Protein 4R0S (pdb70)

CATH classification: 3.90.190.10

Nearest PDB structures (foldseek):
  4r0s-assembly2_B  TM=1.006E+00  e=7.904E-33  Pseudomonas aeruginosa PAO1
  4r0t-assembly1_B  TM=1.004E+00  e=2.160E-31  Pseudomonas aeruginosa PAO1
  2m3v-assembly1_A  TM=6.996E-01  e=1.227E-19  Pseudomonas aeruginosa UCBPP-PA14
  2g6z-assembly1_B  TM=7.864E-01  e=2.148E-06  Homo sapiens
  3ezz-assembly1_B  TM=7.202E-01  e=3.273E-06  Homo sapiens

Sequence (323 aa):
TRSPAWAQAVDPSINLYRMSPTLYRSALPNAQSVALLQRLQVKTVVSFIKDDDRAWLGQAPVRVLSLPTHADRVDDAEVLSVLRQLQAAEREGPVLMHCKHGNNRTGLFAAMYRIVVQGWDKQAALEEMQHGGFGDEDDMRDASAYVRGADVDGLRLAMANGTRSPAWAQAVDPSINLYRMSPTLYRSALPNAQSVALLQRLQVKTVVSFIKDDDRAWLGQAPVRVLSLPTHADRVDDAEVLSVLRQLQAAEREGPVLMHCKHGNNRTGLFAAMYRIVVQGWDKQAALEEMQHGGFGDEDDMRDASAYVRGADVDGLRLAMAN

Organism: Pseudomonas aeruginosa (strain ATCC 15692 / DSM 22644 / CIP 104116 / JCM 14847 / LMG 12228 / 1C / PRS 101 / PAO1) (NCBI:txid208964)

Structure (mmCIF, N/CA/C/O backbone):
data_4R0S
#
_entry.id   4R0S
#
_cell.length_a   80.138
_cell.length_b   82.765
_cell.length_c   119.898
_cell.angle_alpha   90.00
_cell.angle_beta   90.00
_cell.angle_gamma   90.00
#
_symmetry.space_group_name_H-M   'I 21 21 21'
#
loop_
_entity.id
_entit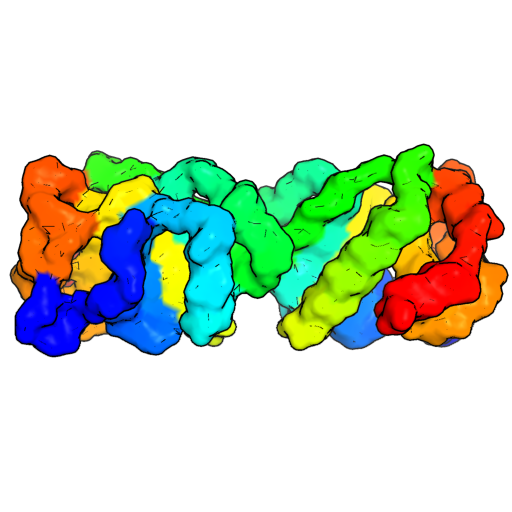y.type
_entity.pdbx_description
1 polymer 'Protein tyrosine phosphatase TpbA'
2 non-polymer 'PHOSPHATE ION'
3 non-polymer GLYCEROL
4 water water
#
loop_
_atom_site.group_PDB
_atom_site.id
_atom_site.type_symbol
_atom_site.label_atom_id
_atom_site.label_alt_id
_atom_site.label_comp_id
_atom_site.label_asym_id
_atom_site.label_entity_id
_atom_site.label_seq_id
_atom_site.pdbx_PDB_ins_code
_atom_site.Cartn_x
_atom_site.Cartn_y
_atom_site.Cartn_z
_atom_site.occupancy
_atom_site.B_iso_or_equiv
_atom_site.auth_seq_id
_atom_site.auth_comp_id
_atom_site.auth_asym_id
_atom_site.auth_atom_id
_atom_site.pdbx_PDB_model_num
ATOM 1 N N . THR A 1 34 ? -66.982 -10.853 -19.691 1.00 97.83 34 THR A N 1
ATOM 2 C CA . THR A 1 34 ? -66.556 -10.492 -21.077 1.00 96.87 34 THR A CA 1
ATOM 3 C C . THR A 1 34 ? -67.240 -11.359 -22.157 1.00 103.76 34 THR A C 1
ATOM 4 O O . THR A 1 34 ? -66.571 -12.041 -22.941 1.00 120.74 34 THR A O 1
ATOM 8 N N . ARG A 1 35 ? -68.574 -11.335 -22.208 1.00 100.01 35 ARG A N 1
ATOM 9 C CA . ARG A 1 35 ? -69.259 -11.985 -23.338 1.00 88.79 35 ARG A CA 1
ATOM 10 C C . ARG A 1 35 ? -69.403 -11.096 -24.585 1.00 82.78 35 ARG A C 1
ATOM 11 O O . ARG A 1 35 ? -69.548 -11.626 -25.683 1.00 84.11 35 ARG A O 1
ATOM 19 N N . SER A 1 36 ? -69.350 -9.767 -24.425 1.00 77.16 36 SER A N 1
ATOM 20 C CA . SER A 1 36 ? -69.078 -8.862 -25.556 1.00 71.86 36 SER A CA 1
ATOM 21 C C . SER A 1 36 ? -67.645 -9.043 -26.072 1.00 67.92 36 SER A C 1
ATOM 22 O O . SER A 1 36 ? -66.696 -8.925 -25.301 1.00 67.55 36 SER A O 1
ATOM 25 N N . PRO A 1 37 ? -67.475 -9.305 -27.384 1.00 69.14 37 PRO A N 1
ATOM 26 C CA . PRO A 1 37 ? -66.102 -9.529 -27.879 1.00 63.64 37 PRO A CA 1
ATOM 27 C C . PRO A 1 37 ? -65.210 -8.288 -27.844 1.00 65.38 37 PRO A C 1
ATOM 28 O O . PRO A 1 37 ? -63.991 -8.421 -27.909 1.00 66.75 37 PRO A O 1
ATOM 32 N N . ALA A 1 38 ? -65.805 -7.099 -27.742 1.00 62.95 38 ALA A N 1
ATOM 33 C CA . ALA A 1 38 ? -65.028 -5.867 -27.683 1.00 65.73 38 ALA A CA 1
ATOM 34 C C . ALA A 1 38 ? -64.454 -5.592 -26.298 1.00 61.23 38 ALA A C 1
ATOM 35 O O . ALA A 1 38 ? -63.592 -4.742 -26.170 1.00 61.44 38 ALA A O 1
ATOM 37 N N . TRP A 1 39 ? -64.941 -6.285 -25.267 1.00 60.17 39 TRP A N 1
ATOM 38 C CA . TRP A 1 39 ? -64.418 -6.091 -23.917 1.00 58.01 39 TRP A CA 1
ATOM 39 C C . TRP A 1 39 ? -63.036 -6.710 -23.788 1.00 56.53 39 TRP A C 1
ATOM 40 O O . TRP A 1 39 ? -62.624 -7.508 -24.618 1.00 58.05 39 TRP A O 1
ATOM 51 N N . ALA A 1 40 ? -62.324 -6.315 -22.744 1.00 59.21 40 ALA A N 1
ATOM 52 C CA . ALA A 1 40 ? -60.965 -6.794 -22.503 1.00 59.41 40 ALA A CA 1
ATOM 53 C C . ALA A 1 40 ? -60.962 -8.305 -22.329 1.00 62.35 40 ALA A C 1
ATOM 54 O O . ALA A 1 40 ? -61.840 -8.843 -21.664 1.00 70.36 40 ALA A O 1
ATOM 56 N N . GLN A 1 41 ? -59.978 -8.978 -22.923 1.00 62.63 41 GLN A N 1
ATOM 57 C CA . GLN A 1 41 ? -59.911 -10.443 -22.916 1.00 64.55 41 GLN A CA 1
ATOM 58 C C . GLN A 1 41 ? -59.003 -10.968 -21.808 1.00 67.58 41 GLN A C 1
ATOM 59 O O . GLN A 1 41 ? -57.895 -10.466 -21.611 1.00 64.67 41 GLN A O 1
ATOM 65 N N . ALA A 1 42 ? -59.483 -11.970 -21.077 1.00 62.61 42 ALA A N 1
ATOM 66 C CA . ALA A 1 42 ? -58.725 -12.545 -19.970 1.00 67.42 42 ALA A CA 1
ATOM 67 C C . ALA A 1 42 ? -57.442 -13.179 -20.478 1.00 68.65 42 ALA A C 1
ATOM 68 O O . ALA A 1 42 ? -57.438 -13.816 -21.532 1.00 66.68 42 ALA A O 1
ATOM 70 N N . VAL A 1 43 ? -56.365 -12.990 -19.721 1.00 72.39 43 VAL A N 1
ATOM 71 C CA . VAL A 1 43 ? -55.066 -13.591 -20.024 1.00 73.40 43 VAL A CA 1
ATOM 72 C C . VAL A 1 43 ? -54.520 -14.349 -18.814 1.00 75.00 43 VAL A C 1
ATOM 73 O O . VAL A 1 43 ? -54.125 -15.504 -18.937 1.00 79.12 43 VAL A O 1
ATOM 77 N N . ASP A 1 44 ? -54.493 -13.697 -17.652 1.00 77.11 44 ASP A N 1
ATOM 78 C CA . ASP A 1 44 ? -54.088 -14.348 -16.398 1.00 81.87 44 ASP A CA 1
ATOM 79 C C . ASP A 1 44 ? -54.939 -13.870 -15.209 1.00 87.18 44 ASP A C 1
ATOM 80 O O . ASP A 1 44 ? -54.606 -12.870 -14.557 1.00 81.28 44 ASP A O 1
ATOM 85 N N . PRO A 1 45 ? -56.043 -14.589 -14.922 1.00 90.79 45 PRO A N 1
ATOM 86 C CA . PRO A 1 45 ? -56.951 -14.220 -13.827 1.00 95.49 45 PRO A CA 1
ATOM 87 C C . PRO A 1 45 ? -56.322 -14.145 -12.424 1.00 93.93 45 PRO A C 1
ATOM 88 O O . PRO A 1 45 ? -56.843 -13.418 -11.573 1.00 105.11 45 PRO A O 1
ATOM 92 N N . SER A 1 46 ? -55.221 -14.854 -12.188 1.00 84.33 46 SER A N 1
ATOM 93 C CA . SER A 1 46 ? -54.581 -14.852 -10.867 1.00 85.55 46 SER A CA 1
ATOM 94 C C . SER A 1 46 ? -54.057 -13.480 -10.455 1.00 81.58 46 SER A C 1
ATOM 95 O O . SER A 1 46 ? -53.921 -13.198 -9.267 1.00 80.56 46 SER A O 1
ATOM 98 N N . ILE A 1 47 ? -53.767 -12.637 -11.440 1.00 82.27 47 ILE A N 1
ATOM 99 C CA . ILE A 1 47 ? -53.400 -11.240 -11.198 1.00 79.94 47 ILE A CA 1
ATOM 100 C C . ILE A 1 47 ? -54.334 -10.285 -11.949 1.00 79.47 47 ILE A C 1
ATOM 101 O O . ILE A 1 47 ? -53.974 -9.143 -12.224 1.00 74.26 47 ILE A O 1
ATOM 106 N N . ASN A 1 48 ? -55.538 -10.760 -12.265 1.00 82.40 48 ASN A N 1
ATOM 107 C CA . ASN A 1 48 ? -56.567 -9.951 -12.914 1.00 85.66 48 ASN A CA 1
ATOM 108 C C . ASN A 1 48 ? -56.089 -9.292 -14.216 1.00 83.50 48 ASN A C 1
ATOM 109 O O . ASN A 1 48 ? -56.466 -8.152 -14.512 1.00 88.14 48 ASN A O 1
ATOM 114 N N . LEU A 1 49 ? -55.271 -10.019 -14.988 1.00 79.63 49 LEU A N 1
ATOM 115 C CA . LEU A 1 49 ? -54.648 -9.498 -16.217 1.00 69.32 49 LEU A CA 1
ATOM 116 C C . LEU A 1 49 ? -55.497 -9.730 -17.467 1.00 68.16 49 LEU A C 1
ATOM 117 O O . LEU A 1 49 ? -55.788 -10.868 -17.817 1.00 67.51 49 LEU A O 1
ATOM 122 N N . TYR A 1 50 ? -55.872 -8.640 -18.143 1.00 70.35 50 TYR A N 1
ATOM 123 C CA . TYR A 1 50 ? -56.707 -8.693 -19.345 1.00 61.92 50 TYR A CA 1
ATOM 124 C C . TYR A 1 50 ? -56.073 -7.893 -20.477 1.00 59.51 50 TYR A C 1
ATOM 125 O O . TYR A 1 50 ? -55.438 -6.867 -20.241 1.00 60.04 50 TYR A O 1
ATOM 134 N N . ARG A 1 51 ? -56.297 -8.339 -21.709 1.00 58.91 51 ARG A N 1
ATOM 135 C CA . ARG A 1 51 ? -55.846 -7.621 -22.894 1.00 56.69 51 ARG A CA 1
ATOM 136 C C . ARG A 1 51 ? -56.919 -6.689 -23.424 1.00 60.80 51 ARG A C 1
ATOM 137 O O . ARG A 1 51 ? -58.006 -7.138 -23.780 1.00 64.20 51 ARG A O 1
ATOM 145 N N . MET A 1 52 ? -56.594 -5.398 -23.503 1.00 56.20 52 MET A N 1
ATOM 146 C CA . MET A 1 52 ? -57.437 -4.420 -24.197 1.00 56.03 52 MET A CA 1
ATOM 147 C C . MET A 1 52 ? -57.068 -4.308 -25.671 1.00 56.48 52 MET A C 1
ATOM 148 O O . MET A 1 52 ? -57.925 -4.089 -26.516 1.00 55.39 52 MET A O 1
ATOM 153 N N . SER A 1 53 ? -55.784 -4.457 -25.979 1.00 60.74 53 SER A N 1
ATOM 154 C CA . SER A 1 53 ? -55.313 -4.392 -27.357 1.00 58.17 53 SER A CA 1
ATOM 155 C C . SER A 1 53 ? -53.937 -5.021 -27.387 1.00 58.72 53 SER A C 1
ATOM 156 O O . SER A 1 53 ? -53.383 -5.331 -26.340 1.00 63.81 53 SER A O 1
ATOM 159 N N . PRO A 1 54 ? -53.359 -5.187 -28.580 1.00 62.53 54 PRO A N 1
ATOM 160 C CA . PRO A 1 54 ? -51.969 -5.657 -28.657 1.00 59.63 54 PRO A CA 1
ATOM 161 C C . PRO A 1 54 ? -50.973 -4.784 -27.893 1.00 57.86 54 PRO A C 1
ATOM 162 O O . PRO A 1 54 ? -49.897 -5.260 -27.521 1.00 59.52 54 PRO A O 1
ATOM 166 N N . THR A 1 55 ? -51.323 -3.521 -27.662 1.00 55.47 55 THR A N 1
ATOM 167 C CA . THR A 1 55 ? -50.419 -2.598 -26.988 1.00 53.12 55 THR A CA 1
ATOM 168 C C . THR A 1 55 ? -50.917 -2.111 -25.630 1.00 53.51 55 THR A C 1
ATOM 169 O O . THR A 1 55 ? -50.295 -1.238 -25.033 1.00 52.50 55 THR A O 1
ATOM 173 N N . LEU A 1 56 ? -52.000 -2.688 -25.111 1.00 53.00 56 LEU A N 1
ATOM 174 C CA . LEU A 1 56 ? -52.535 -2.234 -23.831 1.00 55.49 56 LEU A CA 1
ATOM 175 C C . LEU A 1 56 ? -53.156 -3.356 -23.001 1.00 56.40 56 LEU A C 1
ATOM 176 O O . LEU A 1 56 ? -54.091 -4.046 -23.440 1.00 54.80 56 LEU A O 1
ATOM 181 N N . TYR A 1 57 ? -52.614 -3.524 -21.797 1.00 55.44 57 TYR A N 1
ATOM 182 C CA . TYR A 1 57 ? -53.071 -4.526 -20.854 1.00 58.07 57 TYR A CA 1
ATOM 183 C C . TYR A 1 57 ? -53.424 -3.867 -19.532 1.00 59.97 57 TYR A C 1
ATOM 184 O O . TYR A 1 57 ? -52.999 -2.751 -19.222 1.00 64.19 57 TYR A O 1
ATOM 193 N N . ARG A 1 58 ? -54.160 -4.622 -18.740 1.00 63.09 58 ARG A N 1
ATOM 194 C CA . ARG A 1 58 ? -54.897 -4.129 -17.607 1.00 65.78 58 ARG A CA 1
ATOM 195 C C . ARG A 1 58 ? -54.736 -5.184 -16.511 1.00 67.60 58 ARG A C 1
ATOM 196 O O . ARG A 1 58 ? -55.014 -6.344 -16.767 1.00 72.37 58 ARG A O 1
ATOM 204 N N . SER A 1 59 ? -54.274 -4.826 -15.312 1.00 68.55 59 SER A N 1
ATOM 205 C CA . SER A 1 59 ? -54.140 -5.845 -14.257 1.00 70.29 59 SER A CA 1
ATOM 206 C C . SER A 1 59 ? -54.202 -5.339 -12.817 1.00 74.59 59 SER A C 1
ATOM 207 O O . SER A 1 59 ? -54.304 -4.139 -12.564 1.00 80.17 59 SER A O 1
ATOM 210 N N . ALA A 1 60 ? -54.174 -6.289 -11.885 1.00 71.97 60 ALA A N 1
ATOM 211 C CA . ALA A 1 60 ? -53.923 -6.015 -10.474 1.00 74.49 60 ALA A CA 1
ATOM 212 C C . ALA A 1 60 ? -52.410 -6.030 -10.241 1.00 76.51 60 ALA A C 1
ATOM 213 O O . ALA A 1 60 ? -51.636 -6.122 -11.198 1.00 70.54 60 ALA A O 1
ATOM 215 N N . LEU A 1 61 ? -51.989 -5.944 -8.979 1.00 76.49 61 LEU A N 1
ATOM 216 C CA . LEU A 1 61 ? -50.557 -5.958 -8.649 1.00 80.69 61 LEU A CA 1
ATOM 217 C C . LEU A 1 61 ? -49.941 -7.287 -9.123 1.00 80.48 61 LEU A C 1
ATOM 218 O O . LEU A 1 61 ? -50.380 -8.353 -8.690 1.00 74.07 61 LEU A O 1
ATOM 223 N N . PRO A 1 62 ? -48.970 -7.228 -10.063 1.00 75.21 62 PRO A N 1
ATOM 224 C CA . PRO A 1 62 ? -48.269 -8.435 -10.487 1.00 74.54 62 PRO A CA 1
ATOM 225 C C . PRO A 1 62 ? -47.147 -8.812 -9.521 1.00 81.16 62 PRO A C 1
ATOM 226 O O . PRO A 1 62 ? -46.855 -8.058 -8.601 1.00 84.17 62 PRO A O 1
ATOM 230 N N . ASN A 1 63 ? -46.531 -9.973 -9.738 1.00 84.06 63 ASN A N 1
ATOM 231 C CA . ASN A 1 63 ? -45.472 -10.496 -8.859 1.00 86.99 63 ASN A CA 1
ATOM 232 C C . ASN A 1 63 ? -44.277 -10.924 -9.704 1.00 82.73 63 ASN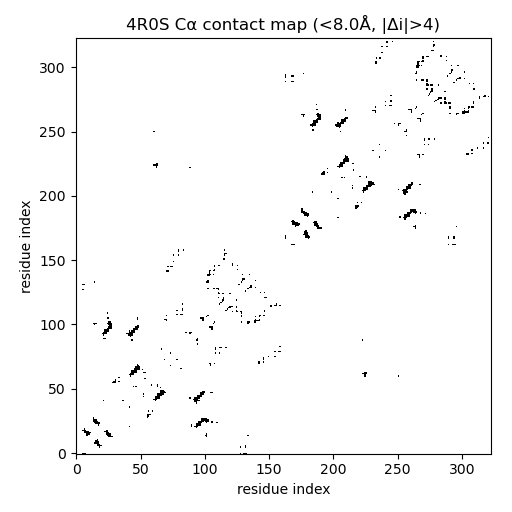 A C 1
ATOM 233 O O . ASN A 1 63 ? -44.304 -10.786 -10.928 1.00 82.71 63 ASN A O 1
ATOM 238 N N . ALA A 1 64 ? -43.245 -11.462 -9.063 1.00 85.55 64 ALA A N 1
ATOM 239 C CA . ALA A 1 64 ? -42.042 -11.924 -9.769 1.00 86.87 64 ALA A CA 1
ATOM 240 C C . ALA A 1 64 ? -42.321 -12.970 -10.850 1.00 90.46 64 ALA A C 1
ATOM 241 O O . ALA A 1 64 ? -41.677 -12.971 -11.895 1.00 90.75 64 ALA A O 1
ATOM 243 N N . GLN A 1 65 ? -43.282 -13.855 -10.609 1.00 93.45 65 GLN A N 1
ATOM 244 C CA . GLN A 1 65 ? -43.559 -14.935 -11.559 1.00 92.65 65 GLN A CA 1
ATOM 245 C C . GLN A 1 65 ? -44.558 -14.492 -12.653 1.00 92.75 65 GLN A C 1
ATOM 246 O O . GLN A 1 65 ? -45.032 -15.313 -13.433 1.00 94.76 65 GLN A O 1
ATOM 252 N N . SER A 1 66 ? -44.846 -13.187 -12.727 1.00 86.08 66 SER A N 1
ATOM 253 C CA . SER A 1 66 ? -45.602 -12.606 -13.844 1.00 85.42 66 SER A CA 1
ATOM 254 C C . SER A 1 66 ? -44.685 -12.082 -14.940 1.00 80.70 66 SER A C 1
ATOM 255 O O . SER A 1 66 ? -45.138 -11.791 -16.048 1.00 75.22 66 SER A O 1
ATOM 258 N N . VAL A 1 67 ? -43.397 -11.968 -14.633 1.00 79.57 67 VAL A N 1
ATOM 259 C CA . VAL A 1 67 ? -42.453 -11.308 -15.530 1.00 77.73 67 VAL A CA 1
ATOM 260 C C . VAL A 1 67 ? -42.334 -12.029 -16.868 1.00 78.60 67 VAL A C 1
ATOM 261 O O . VAL A 1 67 ? -42.404 -11.397 -17.919 1.00 78.43 67 VAL A O 1
ATOM 265 N N . ALA A 1 68 ? -42.155 -13.347 -16.815 1.00 82.57 68 ALA A N 1
ATOM 266 C CA . ALA A 1 68 ? -42.027 -14.164 -18.020 1.00 80.65 68 ALA A CA 1
ATOM 267 C C . ALA A 1 68 ? -43.199 -13.934 -18.971 1.00 77.57 68 ALA A C 1
ATOM 268 O O . ALA A 1 68 ? -43.011 -13.801 -20.181 1.00 73.93 68 ALA A O 1
ATOM 270 N N . LEU A 1 69 ? -44.404 -13.859 -18.418 1.00 78.70 69 LEU A N 1
ATOM 271 C CA . LEU A 1 69 ? -45.587 -13.609 -19.228 1.00 78.87 69 LEU A CA 1
ATOM 272 C C . LEU A 1 69 ? -45.533 -12.216 -19.858 1.00 76.32 69 LEU A C 1
ATOM 273 O O . LEU A 1 69 ? -45.826 -12.055 -21.046 1.00 83.44 69 LEU A O 1
ATOM 278 N N . LEU A 1 70 ? -45.173 -11.209 -19.069 1.00 73.91 70 LEU A N 1
ATOM 279 C CA . LEU A 1 70 ? -45.150 -9.835 -19.582 1.00 72.77 70 LEU A CA 1
ATOM 280 C C . LEU A 1 70 ? -44.143 -9.710 -20.726 1.00 71.88 70 LEU A C 1
ATOM 281 O O . LEU A 1 70 ? -44.390 -9.017 -21.711 1.00 71.37 70 LEU A O 1
ATOM 286 N N . GLN A 1 71 ? -43.019 -10.405 -20.600 1.00 71.89 71 GLN A N 1
ATOM 287 C CA . GLN A 1 71 ? -42.033 -10.445 -21.663 1.00 73.13 71 GLN A CA 1
ATOM 288 C C . GLN A 1 71 ? -42.574 -11.104 -22.936 1.00 72.30 71 GLN A C 1
ATOM 289 O O . GLN A 1 71 ? -42.329 -10.607 -24.033 1.00 70.05 71 GLN A O 1
ATOM 295 N N . ARG A 1 72 ? -43.320 -12.198 -22.799 1.00 76.87 72 ARG A N 1
ATOM 296 C CA . ARG A 1 72 ? -43.944 -12.846 -23.968 1.00 79.62 72 ARG A CA 1
ATOM 297 C C . ARG A 1 72 ? -44.960 -11.915 -24.649 1.00 74.80 72 ARG A C 1
ATOM 298 O O . ARG A 1 72 ? -45.099 -11.919 -25.870 1.00 70.00 72 ARG A O 1
ATOM 306 N N . LEU A 1 73 ? -45.652 -11.106 -23.854 1.00 70.21 73 LEU A N 1
ATOM 307 C CA . LEU A 1 73 ? -46.560 -10.099 -24.384 1.00 65.91 73 LEU A CA 1
ATOM 308 C C . LEU A 1 73 ? -45.805 -8.884 -24.927 1.00 66.28 73 LEU A C 1
ATOM 309 O O . LEU A 1 73 ? -46.396 -8.023 -25.577 1.00 66.11 73 LEU A O 1
ATOM 314 N N . GLN A 1 74 ? -44.501 -8.818 -24.654 1.00 67.43 74 GLN A N 1
ATOM 315 C CA . GLN A 1 74 ? -43.638 -7.731 -25.107 1.00 68.90 74 GLN A CA 1
ATOM 316 C C . GLN A 1 74 ? -44.045 -6.396 -24.501 1.00 66.56 74 GLN A C 1
ATOM 317 O O . GLN A 1 74 ? -44.008 -5.372 -25.168 1.00 68.37 74 GLN A O 1
ATOM 323 N N . VAL A 1 75 ? -44.410 -6.414 -23.224 1.00 63.19 75 VAL A N 1
ATOM 324 C CA . VAL A 1 75 ? -44.660 -5.188 -22.479 1.00 63.06 75 VAL A CA 1
ATOM 325 C C . VAL A 1 75 ? -43.360 -4.404 -22.336 1.00 61.00 75 VAL A C 1
ATOM 326 O O . VAL A 1 75 ? -42.373 -4.932 -21.842 1.00 58.01 75 VAL A O 1
ATOM 330 N N . LYS A 1 76 ? -43.366 -3.149 -22.777 1.00 60.66 76 LYS A N 1
ATOM 331 C CA . LYS A 1 76 ? -42.191 -2.280 -22.663 1.00 68.44 76 LYS A CA 1
ATOM 332 C C . LYS A 1 76 ? -42.307 -1.269 -21.533 1.00 63.38 76 LYS A C 1
ATOM 333 O O . LYS A 1 76 ? -41.301 -0.721 -21.087 1.00 56.89 76 LYS A O 1
ATOM 339 N N . THR A 1 77 ? -43.528 -1.022 -21.074 1.00 58.19 77 THR A N 1
ATOM 340 C CA . THR A 1 77 ? -43.772 -0.040 -20.028 1.00 59.75 77 THR A CA 1
ATOM 341 C C . THR A 1 77 ? -44.779 -0.591 -19.027 1.00 64.58 77 THR A C 1
ATOM 342 O O . THR A 1 77 ? -45.826 -1.129 -19.428 1.00 65.03 77 THR A O 1
ATOM 346 N N . VAL A 1 78 ? -44.483 -0.432 -17.736 1.00 60.40 78 VAL A N 1
ATOM 347 C CA . VAL A 1 78 ? -45.443 -0.777 -16.682 1.00 63.54 78 VAL A CA 1
ATOM 348 C C . VAL A 1 78 ? -45.909 0.473 -15.926 1.00 61.62 78 VAL A C 1
ATOM 349 O O . VAL A 1 78 ? -45.114 1.152 -15.295 1.00 57.67 78 VAL A O 1
ATOM 353 N N . VAL A 1 79 ? -47.208 0.755 -16.002 1.00 58.42 79 VAL A N 1
ATOM 354 C CA . VAL A 1 79 ? -47.802 1.917 -15.362 1.00 57.20 79 VAL A CA 1
ATOM 355 C C . VAL A 1 79 ? -48.522 1.497 -14.087 1.00 58.47 79 VAL A C 1
ATOM 356 O O . VAL A 1 79 ? -49.419 0.658 -14.126 1.00 61.07 79 VAL A O 1
ATOM 360 N N . SER A 1 80 ? -48.133 2.086 -12.960 1.00 60.80 80 SER A N 1
ATOM 361 C CA . SER A 1 80 ? -48.758 1.778 -11.678 1.00 62.74 80 SER A CA 1
ATOM 362 C C . SER A 1 80 ? -49.528 2.974 -11.126 1.00 67.30 80 SER A C 1
ATOM 363 O O . SER A 1 80 ? -49.066 4.118 -11.179 1.00 71.74 80 SER A O 1
ATOM 366 N N . PHE A 1 81 ? -50.705 2.698 -10.580 1.00 69.27 81 PHE A N 1
ATOM 367 C CA . PHE A 1 81 ? -51.505 3.734 -9.952 1.00 69.97 81 PHE A CA 1
ATOM 368 C C . PHE A 1 81 ? -51.422 3.657 -8.428 1.00 73.05 81 PHE A C 1
ATOM 369 O O . PHE A 1 81 ? -52.222 4.288 -7.732 1.00 70.34 81 PHE A O 1
ATOM 377 N N . ILE A 1 82 ? -50.420 2.920 -7.934 1.00 72.12 82 ILE A N 1
ATOM 378 C CA . ILE A 1 82 ? -50.139 2.790 -6.503 1.00 69.91 82 ILE A CA 1
ATOM 379 C C . ILE A 1 82 ? -48.668 3.113 -6.246 1.00 73.99 82 ILE A C 1
ATOM 380 O O . ILE A 1 82 ? -47.884 3.252 -7.182 1.00 73.87 82 ILE A O 1
ATOM 385 N N . LYS A 1 83 ? -48.299 3.240 -4.977 1.00 78.71 83 LYS A N 1
ATOM 386 C CA . LYS A 1 83 ? -46.942 3.653 -4.606 1.00 81.72 83 LYS A CA 1
ATOM 387 C C . LYS A 1 83 ? -45.926 2.524 -4.616 1.00 79.94 83 LYS A C 1
ATOM 388 O O . LYS A 1 83 ? -44.730 2.792 -4.619 1.00 79.79 83 LYS A O 1
ATOM 394 N N . ASP A 1 84 ? -46.386 1.274 -4.611 1.00 80.19 84 ASP A N 1
ATOM 395 C CA . ASP A 1 84 ? -45.481 0.124 -4.656 1.00 82.44 84 ASP A CA 1
ATOM 396 C C . ASP A 1 84 ? -44.469 0.293 -5.790 1.00 80.81 84 ASP A C 1
ATOM 397 O O . ASP A 1 84 ? -44.834 0.682 -6.893 1.00 83.99 84 ASP A O 1
ATOM 402 N N . ASP A 1 85 ? -43.204 -0.009 -5.516 1.00 81.57 85 ASP A N 1
ATOM 403 C CA . ASP A 1 85 ? -42.152 0.098 -6.519 1.00 76.81 85 ASP A CA 1
ATOM 404 C C . ASP A 1 85 ? -42.081 -1.185 -7.348 1.00 75.18 85 ASP A C 1
ATOM 405 O O . ASP A 1 85 ? -41.522 -2.201 -6.910 1.00 78.42 85 ASP A O 1
ATOM 410 N N . ASP A 1 86 ? -42.629 -1.131 -8.558 1.00 68.16 86 ASP A N 1
ATOM 411 C CA . ASP A 1 86 ? -42.664 -2.306 -9.430 1.00 72.56 86 ASP A CA 1
ATOM 412 C C . ASP A 1 86 ? -41.286 -2.907 -9.724 1.00 75.64 86 ASP A C 1
ATOM 413 O O . ASP A 1 86 ? -41.166 -4.102 -9.999 1.00 82.40 86 ASP A O 1
ATOM 418 N N . ARG A 1 87 ? -40.250 -2.081 -9.666 1.00 78.40 87 ARG A N 1
ATOM 419 C CA . ARG A 1 87 ? -38.893 -2.549 -9.902 1.00 86.22 87 ARG A CA 1
ATOM 420 C C . ARG A 1 87 ? -38.504 -3.667 -8.910 1.00 88.53 87 ARG A C 1
ATOM 421 O O . ARG A 1 87 ? -37.613 -4.469 -9.197 1.00 94.91 87 ARG A O 1
ATOM 429 N N . ALA A 1 88 ? -39.183 -3.723 -7.762 1.00 87.07 88 ALA A N 1
ATOM 430 C CA . ALA A 1 88 ? -38.953 -4.769 -6.767 1.00 88.00 88 ALA A CA 1
ATOM 431 C C . ALA A 1 88 ? -39.342 -6.156 -7.263 1.00 87.44 88 ALA A C 1
ATOM 432 O O . ALA A 1 88 ? -38.707 -7.141 -6.896 1.00 85.19 88 ALA A O 1
ATOM 434 N N . TRP A 1 89 ? -40.394 -6.241 -8.070 1.00 82.45 89 TRP A N 1
ATOM 435 C CA . TRP A 1 89 ? -40.813 -7.531 -8.625 1.00 84.36 89 TRP A CA 1
ATOM 436 C C . TRP A 1 89 ? -40.416 -7.702 -10.087 1.00 82.04 89 TRP A C 1
ATOM 437 O O . TRP A 1 89 ? -40.384 -8.820 -10.596 1.00 86.84 89 TRP A O 1
ATOM 448 N N . LEU A 1 90 ? -40.126 -6.601 -10.770 1.00 81.59 90 LEU A N 1
ATOM 449 C CA . LEU A 1 90 ? -39.646 -6.669 -12.153 1.00 82.90 90 LEU A CA 1
ATOM 450 C C . LEU A 1 90 ? -38.188 -7.118 -12.249 1.00 83.01 90 LEU A C 1
ATOM 451 O O . LEU A 1 90 ? -37.749 -7.612 -13.290 1.00 79.98 90 LEU A O 1
ATOM 456 N N . GLY A 1 91 ? -37.429 -6.939 -11.176 1.00 90.97 91 GLY A N 1
ATOM 457 C CA . GLY A 1 91 ? -36.003 -7.227 -11.221 1.00 96.53 91 GLY A CA 1
ATOM 458 C C . GLY A 1 91 ? -35.342 -6.513 -12.390 1.00 98.16 91 GLY A C 1
ATOM 459 O O . GLY A 1 91 ? -35.523 -5.298 -12.577 1.00 95.48 91 GLY A O 1
ATOM 460 N N . GLN A 1 92 ? -34.611 -7.278 -13.201 1.00 93.65 92 GLN A N 1
ATOM 461 C CA . GLN A 1 92 ? -33.808 -6.718 -14.283 1.00 89.05 92 GLN A CA 1
ATOM 462 C C . GLN A 1 92 ? -34.525 -6.651 -15.624 1.00 87.30 92 GLN A C 1
ATOM 463 O O . GLN A 1 92 ? -33.888 -6.417 -16.655 1.00 78.56 92 GLN A O 1
ATOM 469 N N . ALA A 1 93 ? -35.841 -6.852 -15.618 1.00 88.46 93 ALA A N 1
ATOM 470 C CA . ALA A 1 93 ? -36.625 -6.767 -16.843 1.00 84.33 93 ALA A CA 1
ATOM 471 C C . ALA A 1 93 ? -36.376 -5.419 -17.490 1.00 78.83 93 ALA A C 1
ATOM 472 O O . ALA A 1 93 ? -36.487 -4.392 -16.823 1.00 87.75 93 ALA A O 1
ATOM 474 N N . PRO A 1 94 ? -36.008 -5.408 -18.780 1.00 75.77 94 PRO A N 1
ATOM 475 C CA . PRO A 1 94 ? -35.775 -4.122 -19.424 1.00 71.77 94 PRO A CA 1
ATOM 476 C C . PRO A 1 94 ? -37.090 -3.448 -19.815 1.00 68.86 94 PRO A C 1
ATOM 477 O O . PRO A 1 94 ? -37.370 -3.274 -20.995 1.00 63.11 94 PRO A O 1
ATOM 481 N N . VAL A 1 95 ? -37.895 -3.093 -18.818 1.00 69.37 95 VAL A N 1
ATOM 482 C CA . VAL A 1 95 ? -39.121 -2.338 -19.050 1.00 68.50 95 VAL A CA 1
ATOM 483 C C . VAL A 1 95 ? -38.983 -0.984 -18.362 1.00 68.69 95 VAL A C 1
ATOM 484 O O . VAL A 1 95 ? -38.223 -0.840 -17.396 1.00 72.50 95 VAL A O 1
ATOM 488 N N . ARG A 1 96 ? -39.695 0.009 -18.877 1.00 66.49 96 ARG A N 1
ATOM 489 C CA . ARG A 1 96 ? -39.745 1.312 -18.238 1.00 65.07 96 ARG A CA 1
ATOM 490 C C . ARG A 1 96 ? -40.810 1.237 -17.156 1.00 63.92 96 ARG A C 1
ATOM 491 O O . ARG A 1 96 ? -41.867 0.643 -17.367 1.00 63.80 96 ARG A O 1
ATOM 499 N N . VAL A 1 97 ? -40.512 1.808 -15.993 1.00 61.79 97 VAL A N 1
ATOM 500 C CA . VAL A 1 97 ? -41.479 1.924 -14.898 1.00 64.61 97 VAL A CA 1
ATOM 501 C C . VAL A 1 97 ? -42.030 3.344 -14.881 1.00 61.88 97 VAL A C 1
ATOM 502 O O . VAL A 1 97 ? -41.280 4.304 -14.757 1.00 64.88 97 VAL A O 1
ATOM 506 N N . LEU A 1 98 ? -43.339 3.469 -15.036 1.00 63.28 98 LEU A N 1
ATOM 507 C CA . LEU A 1 98 ? -44.006 4.758 -14.960 1.00 66.02 98 LEU A CA 1
ATOM 508 C C . LEU A 1 98 ? -44.958 4.771 -13.762 1.00 64.64 98 LEU A C 1
ATOM 509 O O . LEU A 1 98 ? -46.017 4.149 -13.798 1.00 68.77 98 LEU A O 1
ATOM 514 N N . SER A 1 99 ? -44.562 5.477 -12.704 1.00 66.54 99 SER A N 1
ATOM 515 C CA . SER A 1 99 ? -45.310 5.506 -11.450 1.00 63.23 99 SER A CA 1
ATOM 516 C C . SER A 1 99 ? -46.218 6.727 -11.380 1.00 65.56 99 SER A C 1
ATOM 517 O O . SER A 1 99 ? -45.745 7.865 -11.394 1.00 64.06 99 SER A O 1
ATOM 520 N N . LEU A 1 100 ? -47.521 6.472 -11.298 1.00 64.88 100 LEU A N 1
ATOM 521 C CA . LEU A 1 100 ? -48.526 7.524 -11.221 1.00 64.50 100 LEU A CA 1
ATOM 522 C C . LEU A 1 100 ? -49.474 7.237 -10.066 1.00 67.67 100 LEU A C 1
ATOM 523 O O . LEU A 1 100 ? -50.677 7.036 -10.274 1.00 63.91 100 LEU A O 1
ATOM 528 N N . PRO A 1 101 ? -48.928 7.214 -8.835 1.00 69.35 101 PRO A N 1
ATOM 529 C CA . PRO A 1 101 ? -49.724 6.842 -7.678 1.00 70.92 101 PRO A CA 1
ATOM 530 C C . PRO A 1 101 ? -50.859 7.817 -7.500 1.00 73.53 101 PRO A C 1
ATOM 531 O O . PRO A 1 101 ? -50.675 9.016 -7.686 1.00 70.91 101 PRO A O 1
ATOM 535 N N . THR A 1 102 ? -52.032 7.300 -7.167 1.00 79.54 102 THR A N 1
ATOM 536 C CA . THR A 1 102 ? -53.203 8.135 -7.064 1.00 79.47 102 THR A CA 1
ATOM 537 C C . THR A 1 102 ? -54.252 7.517 -6.150 1.00 85.52 102 THR A C 1
ATOM 538 O O . THR A 1 102 ? -54.061 6.428 -5.609 1.00 93.41 102 THR A O 1
ATOM 542 N N . HIS A 1 103 ? -55.344 8.248 -5.957 1.00 90.34 103 HIS A N 1
ATOM 543 C CA . HIS A 1 103 ? -56.487 7.775 -5.186 1.00 94.38 103 HIS A CA 1
ATOM 544 C C . HIS A 1 103 ? -57.716 8.006 -6.053 1.00 92.12 103 HIS A C 1
ATOM 545 O O . HIS A 1 103 ? -57.924 9.117 -6.552 1.00 85.41 103 HIS A O 1
ATOM 552 N N . ALA A 1 104 ? -58.516 6.957 -6.235 1.00 91.03 104 ALA A N 1
ATOM 553 C CA . ALA A 1 104 ? -59.717 7.022 -7.075 1.00 83.18 104 ALA A CA 1
ATOM 554 C C . ALA A 1 104 ? -60.674 8.150 -6.665 1.00 78.90 104 ALA A C 1
ATOM 555 O O . ALA A 1 104 ? -61.205 8.848 -7.520 1.00 67.40 104 ALA A O 1
ATOM 557 N N . ASP A 1 105 ? -60.855 8.346 -5.359 1.00 81.05 105 ASP A N 1
ATOM 558 C CA . ASP A 1 105 ? -61.781 9.369 -4.844 1.00 85.54 105 ASP A CA 1
ATOM 559 C C . ASP A 1 105 ? -61.269 10.816 -4.970 1.00 86.50 105 ASP A C 1
ATOM 560 O O . ASP A 1 105 ? -61.943 11.745 -4.531 1.00 84.14 105 ASP A O 1
ATOM 565 N N . ARG A 1 106 ? -60.079 11.003 -5.544 1.00 90.41 106 ARG A N 1
ATOM 566 C CA . ARG A 1 106 ? -59.528 12.340 -5.769 1.00 88.62 106 ARG A CA 1
ATOM 567 C C . ARG A 1 106 ? -59.135 12.609 -7.218 1.00 80.97 106 ARG A C 1
ATOM 568 O O . ARG A 1 106 ? -58.549 13.649 -7.507 1.00 84.96 106 ARG A O 1
ATOM 576 N N . VAL A 1 107 ? -59.469 11.698 -8.130 1.00 72.83 107 VAL A N 1
ATOM 577 C CA . VAL A 1 107 ? -59.098 11.861 -9.531 1.00 72.34 107 VAL A CA 1
ATOM 578 C C . VAL A 1 107 ? -60.025 12.881 -10.165 1.00 70.23 107 VAL A C 1
ATOM 579 O O . VAL A 1 107 ? -61.233 12.807 -9.992 1.00 70.96 107 VAL A O 1
ATOM 583 N N . ASP A 1 108 ? -59.448 13.828 -10.901 1.00 70.38 108 ASP A N 1
ATOM 584 C CA . ASP A 1 108 ? -60.233 14.821 -11.626 1.00 71.39 108 ASP A CA 1
ATOM 585 C C . ASP A 1 108 ? -59.897 14.773 -13.117 1.00 68.52 108 ASP A C 1
ATOM 586 O O . ASP A 1 108 ? -59.004 14.033 -13.550 1.00 58.85 108 ASP A O 1
ATOM 591 N N . ASP A 1 109 ? -60.650 15.553 -13.887 1.00 66.24 109 ASP A N 1
ATOM 592 C CA . ASP A 1 109 ? -60.509 15.614 -15.332 1.00 62.57 109 ASP A CA 1
ATOM 593 C C . ASP A 1 109 ? -59.066 15.873 -15.744 1.00 59.60 109 ASP A C 1
ATOM 594 O O . ASP A 1 109 ? -58.559 15.232 -16.663 1.00 59.22 109 ASP A O 1
ATOM 599 N N . ALA A 1 110 ? -58.412 16.786 -15.036 1.00 55.53 110 ALA A N 1
ATOM 600 C CA . ALA A 1 110 ? -57.026 17.136 -15.322 1.00 61.14 110 ALA A CA 1
ATOM 601 C C . ALA A 1 110 ? -56.121 15.917 -15.198 1.00 59.34 110 ALA A C 1
ATOM 602 O O . ALA A 1 110 ? -55.298 15.674 -16.076 1.00 56.02 110 ALA A O 1
ATOM 604 N N . GLU A 1 111 ? -56.278 15.153 -14.114 1.00 60.68 111 GLU A N 1
ATOM 605 C CA . GLU A 1 111 ? -55.470 13.946 -13.911 1.00 60.58 111 GLU A CA 1
ATOM 606 C C . GLU A 1 111 ? -55.708 12.908 -15.001 1.00 62.36 111 GLU A C 1
ATOM 607 O O . GLU A 1 111 ? -54.763 12.255 -15.452 1.00 61.16 111 GLU A O 1
ATOM 613 N N . VAL A 1 112 ? -56.965 12.748 -15.407 1.00 60.88 112 VAL A N 1
ATOM 614 C CA . VAL A 1 112 ? -57.314 11.778 -16.444 1.00 57.76 112 VAL A CA 1
ATOM 615 C C . VAL A 1 112 ? -56.649 12.111 -17.776 1.00 57.08 112 VAL A C 1
ATOM 616 O O . VAL A 1 112 ? -56.099 11.224 -18.437 1.00 55.79 112 VAL A O 1
ATOM 620 N N . LEU A 1 113 ? -56.703 13.380 -18.171 1.00 58.29 113 LEU A N 1
ATOM 621 C CA . LEU A 1 113 ? -56.071 13.809 -19.415 1.00 61.50 113 LEU A CA 1
ATOM 622 C C . LEU A 1 113 ? -54.582 13.504 -19.396 1.00 58.00 113 LEU A C 1
ATOM 623 O O . LEU A 1 113 ? -54.035 13.025 -20.382 1.00 62.47 113 LEU A O 1
ATOM 628 N N . SER A 1 114 ? -53.939 13.779 -18.267 1.00 58.45 114 SER A N 1
ATOM 629 C CA . SER A 1 114 ? -52.519 13.522 -18.103 1.00 57.05 114 SER A CA 1
ATOM 630 C C . SER A 1 114 ? -52.193 12.036 -18.201 1.00 60.23 114 SER A C 1
ATOM 631 O O . SER A 1 114 ? -51.242 11.641 -18.881 1.00 61.26 114 SER A O 1
ATOM 634 N N . VAL A 1 115 ? -52.991 11.210 -17.536 1.00 59.11 115 VAL A N 1
ATOM 635 C CA . VAL A 1 115 ? -52.788 9.758 -17.573 1.00 59.10 115 VAL A CA 1
ATOM 636 C C . VAL A 1 115 ? -53.003 9.212 -18.981 1.00 56.67 115 VAL A C 1
ATOM 637 O O . VAL A 1 115 ? -52.169 8.477 -19.496 1.00 56.40 115 VAL A O 1
ATOM 641 N N . LEU A 1 116 ? -54.115 9.583 -19.606 1.00 56.05 116 LEU A N 1
ATOM 642 C CA . LEU A 1 116 ? -54.408 9.129 -20.966 1.00 53.53 116 LEU A CA 1
ATOM 643 C C . LEU A 1 116 ? -53.337 9.567 -21.971 1.00 53.95 116 LEU A C 1
ATOM 644 O O . LEU A 1 116 ? -52.938 8.781 -22.838 1.00 61.49 116 LEU A O 1
ATOM 649 N N . ARG A 1 117 ? -52.868 10.805 -21.858 1.00 48.16 117 ARG A N 1
ATOM 650 C CA . ARG A 1 117 ? -51.767 11.265 -22.715 1.00 57.68 117 ARG A CA 1
ATOM 651 C C . ARG A 1 117 ? -50.516 10.408 -22.533 1.00 56.99 117 ARG A C 1
ATOM 652 O O . ARG A 1 117 ? -49.849 10.054 -23.503 1.00 58.41 117 ARG A O 1
ATOM 660 N N . GLN A 1 118 ? -50.198 10.105 -21.281 1.00 55.83 118 GLN A N 1
ATOM 661 C CA . GLN A 1 118 ? -49.023 9.312 -20.961 1.00 56.68 118 GLN A CA 1
ATOM 662 C C . GLN A 1 118 ? -49.177 7.846 -21.383 1.00 57.64 118 GLN A C 1
ATOM 663 O O . GLN A 1 118 ? -48.214 7.219 -21.817 1.00 60.19 118 GLN A O 1
ATOM 669 N N . LEU A 1 119 ? -50.381 7.302 -21.264 1.00 52.74 119 LEU A N 1
ATOM 670 C CA . LEU A 1 119 ? -50.628 5.937 -21.713 1.00 54.09 119 LEU A CA 1
ATOM 671 C C . LEU A 1 119 ? -50.423 5.869 -23.210 1.00 53.61 119 LEU A C 1
ATOM 672 O O . LEU A 1 119 ? -49.739 4.980 -23.720 1.00 53.22 119 LEU A O 1
ATOM 677 N N . GLN A 1 120 ? -51.027 6.822 -23.912 1.00 49.16 120 GLN A N 1
ATOM 678 C CA . GLN A 1 120 ? -50.912 6.893 -25.358 1.00 47.87 120 GLN A CA 1
ATOM 679 C C . GLN A 1 120 ? -49.459 6.991 -25.809 1.00 52.21 120 GLN A C 1
ATOM 680 O O . GLN A 1 120 ? -49.054 6.315 -26.746 1.00 52.72 120 GLN A O 1
ATOM 686 N N . ALA A 1 121 ? -48.686 7.842 -25.146 1.00 50.06 121 ALA A N 1
ATOM 687 C CA . ALA A 1 121 ? -47.288 8.022 -25.512 1.00 54.03 121 ALA A CA 1
ATOM 688 C C . ALA A 1 121 ? -46.520 6.734 -25.258 1.00 56.37 121 ALA A C 1
ATOM 689 O O . ALA A 1 121 ? -45.675 6.341 -26.062 1.00 58.79 121 ALA A O 1
ATOM 691 N N . ALA A 1 122 ? -46.834 6.060 -24.153 1.00 60.56 122 ALA A N 1
ATOM 692 C CA . ALA A 1 122 ? -46.163 4.808 -23.823 1.00 59.26 122 ALA A CA 1
ATOM 693 C C . ALA A 1 122 ? -46.482 3.735 -24.868 1.00 59.20 122 ALA A C 1
ATOM 694 O O . ALA A 1 122 ? -45.586 3.000 -25.282 1.00 49.62 122 ALA A O 1
ATOM 696 N N . GLU A 1 123 ? -47.737 3.684 -25.325 1.00 50.16 123 GLU A N 1
ATOM 697 C CA . GLU A 1 123 ? -48.149 2.744 -26.372 1.00 54.29 123 GLU A CA 1
ATOM 698 C C . GLU A 1 123 ? -47.343 2.891 -27.647 1.00 56.80 123 GLU A C 1
ATOM 699 O O . GLU A 1 123 ? -47.056 1.898 -28.313 1.00 61.10 123 GLU A O 1
ATOM 705 N N . ARG A 1 124 ? -47.000 4.124 -27.993 1.00 55.98 124 ARG A N 1
ATOM 706 C CA . ARG A 1 124 ? -46.131 4.385 -29.143 1.00 61.73 124 ARG A CA 1
ATOM 707 C C . ARG A 1 124 ? -44.739 3.753 -29.002 1.00 58.56 124 ARG A C 1
ATOM 708 O O . ARG A 1 124 ? -44.056 3.528 -30.006 1.00 59.91 124 ARG A O 1
ATOM 716 N N . GLU A 1 125 ? -44.311 3.510 -27.762 1.00 59.58 125 GLU A N 1
ATOM 717 C CA . GLU A 1 125 ? -43.014 2.866 -27.476 1.00 57.32 125 GLU A CA 1
ATOM 718 C C . GLU A 1 125 ? -43.103 1.358 -27.600 1.00 58.82 125 GLU A C 1
ATOM 719 O O . GLU A 1 125 ? -42.100 0.687 -27.785 1.00 66.47 125 GLU A O 1
ATOM 725 N N . GLY A 1 126 ? -44.308 0.834 -27.433 1.00 57.47 126 GLY A N 1
ATOM 726 C CA . GLY A 1 126 ? -44.542 -0.594 -27.370 1.00 59.53 126 GLY A CA 1
ATOM 727 C C . GLY A 1 126 ? -45.698 -0.869 -26.422 1.00 58.79 126 GLY A C 1
ATOM 728 O O . GLY A 1 126 ? -46.316 0.072 -25.906 1.00 58.55 126 GLY A O 1
ATOM 729 N N . PRO A 1 127 ? -46.009 -2.160 -26.195 1.00 55.65 127 PRO A N 1
ATOM 730 C CA . PRO A 1 127 ? -47.132 -2.525 -25.338 1.00 59.39 127 PRO A CA 1
ATOM 731 C C . PRO A 1 127 ? -46.988 -2.076 -23.884 1.00 61.59 127 PRO A C 1
ATOM 732 O O . PRO A 1 127 ? -45.876 -2.004 -23.346 1.00 56.30 127 PRO A O 1
ATOM 736 N N . VAL A 1 128 ? -48.137 -1.798 -23.274 1.00 59.19 128 VAL A N 1
ATOM 737 C CA . VAL A 1 128 ? -48.239 -1.160 -21.969 1.00 59.33 128 VAL A CA 1
ATOM 738 C C . VAL A 1 128 ? -49.067 -2.027 -21.036 1.00 60.80 128 VAL A C 1
ATOM 739 O O . VAL A 1 128 ? -50.122 -2.550 -21.431 1.00 64.76 128 VAL A O 1
ATOM 743 N N . LEU A 1 129 ? -48.581 -2.190 -19.809 1.00 60.37 129 LEU A N 1
ATOM 744 C CA . LEU A 1 129 ? -49.386 -2.746 -18.729 1.00 64.40 129 LEU A CA 1
ATOM 745 C C . LEU A 1 129 ? -49.664 -1.641 -17.733 1.00 67.23 129 LEU A C 1
ATOM 746 O O . LEU A 1 129 ? -48.735 -1.006 -17.231 1.00 67.79 129 LEU A O 1
ATOM 751 N N . MET A 1 130 ? -50.938 -1.417 -17.438 1.00 65.60 130 MET A N 1
ATOM 752 C CA . MET A 1 130 ? -51.312 -0.498 -16.374 1.00 67.32 130 MET A CA 1
ATOM 753 C C . MET A 1 130 ? -52.030 -1.299 -15.294 1.00 70.71 130 MET A C 1
ATOM 754 O O . MET A 1 130 ? -52.846 -2.164 -15.605 1.00 65.81 130 MET A O 1
ATOM 759 N N . HIS A 1 131 ? -51.698 -1.020 -14.034 1.00 70.30 131 HIS A N 1
ATOM 760 C CA . HIS A 1 131 ? -52.265 -1.746 -12.907 1.00 68.32 131 HIS A CA 1
ATOM 761 C C . HIS A 1 131 ? -52.370 -0.889 -11.657 1.00 68.25 131 HIS A C 1
ATOM 762 O O . HIS A 1 131 ? -51.736 0.165 -11.545 1.00 65.42 131 HIS A O 1
ATOM 769 N N . CYS A 1 132 ? -53.173 -1.378 -10.713 1.00 76.13 132 CYS A N 1
ATOM 770 C CA . CYS A 1 132 ? -53.288 -0.801 -9.374 1.00 74.63 132 CYS A CA 1
ATOM 771 C C . CYS A 1 132 ? -53.084 -1.942 -8.370 1.00 77.67 132 CYS A C 1
ATOM 772 O O . CYS A 1 132 ? -52.244 -2.814 -8.614 1.00 75.49 132 CYS A O 1
ATOM 775 N N . LYS A 1 133 ? -53.810 -1.938 -7.251 1.00 76.30 133 LYS A N 1
ATOM 776 C CA . LYS A 1 133 ? -53.686 -2.997 -6.260 1.00 81.16 133 LYS A CA 1
ATOM 777 C C . LYS A 1 133 ? -54.520 -4.207 -6.666 1.00 78.77 133 LYS A C 1
ATOM 778 O O . LYS A 1 133 ? -54.008 -5.317 -6.766 1.00 77.07 133 LYS A O 1
ATOM 784 N N . HIS A 1 134 ? -55.806 -3.974 -6.898 1.00 79.91 134 HIS A N 1
ATOM 785 C CA . HIS A 1 134 ? -56.763 -5.047 -7.182 1.00 81.77 134 HIS A CA 1
ATOM 786 C C . HIS A 1 134 ? -57.220 -5.094 -8.636 1.00 80.22 134 HIS A C 1
ATOM 787 O O . HIS A 1 134 ? -57.997 -5.969 -9.004 1.00 77.66 134 HIS A O 1
ATOM 794 N N . GLY A 1 135 ? -56.751 -4.156 -9.456 1.00 78.58 135 GLY A N 1
ATOM 795 C CA . GLY A 1 135 ? -57.006 -4.185 -10.898 1.00 79.10 135 GLY A CA 1
ATOM 796 C C . GLY A 1 135 ? -58.412 -3.843 -11.367 1.00 79.04 135 GLY A C 1
ATOM 797 O O . GLY A 1 135 ? -58.743 -4.100 -12.532 1.00 76.67 135 GLY A O 1
ATOM 798 N N . ASN A 1 136 ? -59.221 -3.235 -10.490 1.00 79.63 136 ASN A N 1
ATOM 799 C CA . ASN A 1 136 ? -60.640 -2.972 -10.785 1.00 79.36 136 ASN A CA 1
ATOM 800 C C . ASN A 1 136 ? -61.218 -1.584 -10.447 1.00 74.78 136 ASN A C 1
ATOM 801 O O . ASN A 1 136 ? -62.244 -1.212 -11.016 1.00 74.32 136 ASN A O 1
ATOM 806 N N . ASN A 1 137 ? -60.590 -0.833 -9.535 1.00 76.70 137 ASN A N 1
ATOM 807 C CA . ASN A 1 137 ? -61.073 0.514 -9.157 1.00 81.62 137 ASN A CA 1
ATOM 808 C C . ASN A 1 137 ? -60.307 1.643 -9.875 1.00 78.06 137 ASN A C 1
ATOM 809 O O . ASN A 1 137 ? -60.856 2.302 -10.764 1.00 68.52 137 ASN A O 1
ATOM 814 N N . ARG A 1 138 ? -59.046 1.855 -9.503 1.00 74.51 138 ARG A N 1
ATOM 815 C CA . ARG A 1 138 ? -58.212 2.858 -10.170 1.00 73.35 138 ARG A CA 1
ATOM 816 C C . ARG A 1 138 ? -57.998 2.483 -11.629 1.00 68.24 138 ARG A C 1
ATOM 817 O O . ARG A 1 138 ? -58.244 3.290 -12.533 1.00 65.55 138 ARG A O 1
ATOM 825 N N . THR A 1 139 ? -57.582 1.244 -11.858 1.00 64.82 139 THR A N 1
ATOM 826 C CA . THR A 1 139 ? -57.381 0.760 -13.214 1.00 61.91 139 THR A CA 1
ATOM 827 C C . THR A 1 139 ? -58.685 0.760 -14.006 1.00 58.95 139 THR A C 1
ATOM 828 O O . THR A 1 139 ? -58.687 1.077 -15.189 1.00 60.98 139 THR A O 1
ATOM 832 N N . GLY A 1 140 ? -59.788 0.408 -13.353 1.00 61.55 140 GLY A N 1
ATOM 833 C CA . GLY A 1 140 ? -61.098 0.417 -13.999 1.00 63.12 140 GLY A CA 1
ATOM 834 C C . GLY A 1 140 ? -61.531 1.813 -14.404 1.00 62.37 140 GLY A C 1
ATOM 835 O O . GLY A 1 140 ? -62.160 1.998 -15.441 1.00 60.91 140 GLY A O 1
ATOM 836 N N . LEU A 1 141 ? -61.185 2.800 -13.583 1.00 66.75 141 LEU A N 1
ATOM 837 C CA . LEU A 1 141 ? -61.418 4.210 -13.914 1.00 62.41 141 LEU A CA 1
ATOM 838 C C . LEU A 1 141 ? -60.633 4.601 -15.167 1.00 58.83 141 LEU A C 1
ATOM 839 O O . LEU A 1 141 ? -61.209 5.014 -16.165 1.00 60.20 141 LEU A O 1
ATOM 844 N N . PHE A 1 142 ? -59.316 4.448 -15.133 1.00 63.65 142 PHE A N 1
ATOM 845 C CA . PHE A 1 142 ? -58.506 4.853 -16.281 1.00 57.75 142 PHE A CA 1
ATOM 846 C C . PHE A 1 142 ? -58.793 4.027 -17.548 1.00 53.29 142 PHE A C 1
ATOM 847 O O . PHE A 1 142 ? -58.856 4.570 -18.655 1.00 51.74 142 PHE A O 1
ATOM 855 N N . ALA A 1 143 ? -59.026 2.733 -17.384 1.00 55.23 143 ALA A N 1
ATOM 856 C CA . ALA A 1 143 ? -59.421 1.891 -18.505 1.00 54.27 143 ALA A CA 1
ATOM 857 C C . ALA A 1 143 ? -60.701 2.407 -19.139 1.00 52.44 143 ALA A C 1
ATOM 858 O O . ALA A 1 143 ? -60.769 2.575 -20.349 1.00 55.96 143 ALA A O 1
ATOM 860 N N . ALA A 1 144 ? -61.710 2.661 -18.312 1.00 53.30 144 ALA A N 1
ATOM 861 C CA . ALA A 1 144 ? -62.988 3.182 -18.782 1.00 55.22 144 ALA A CA 1
ATOM 862 C C . ALA A 1 144 ? -62.832 4.515 -19.500 1.00 54.74 144 ALA A C 1
ATOM 863 O O . ALA A 1 144 ? -63.434 4.741 -20.544 1.00 55.89 144 ALA A O 1
ATOM 865 N N . MET A 1 145 ? -62.018 5.402 -18.944 1.00 56.59 145 MET A N 1
ATOM 866 C CA . MET A 1 145 ? -61.781 6.699 -19.578 1.00 56.89 145 MET A CA 1
ATOM 867 C C . MET A 1 145 ? -60.971 6.577 -20.866 1.00 56.64 145 MET A C 1
ATOM 868 O O . MET A 1 145 ? -61.193 7.337 -21.813 1.00 58.36 145 MET A O 1
ATOM 873 N N . TYR A 1 146 ? -60.076 5.593 -20.926 1.00 60.46 146 TYR A N 1
ATOM 874 C CA . TYR A 1 146 ? -59.399 5.263 -22.185 1.00 57.98 146 TYR A CA 1
ATOM 875 C C . TYR A 1 146 ? -60.410 4.815 -23.241 1.00 58.04 146 TYR A C 1
ATOM 876 O O . TYR A 1 146 ? -60.349 5.254 -24.386 1.00 55.34 146 TYR A O 1
ATOM 885 N N . ARG A 1 147 ? -61.341 3.946 -22.857 1.00 55.78 147 ARG A N 1
ATOM 886 C CA . ARG A 1 147 ? -62.376 3.501 -23.790 1.00 55.39 147 ARG A CA 1
ATOM 887 C C . ARG A 1 147 ? -63.148 4.693 -24.349 1.00 55.59 147 ARG A C 1
ATOM 888 O O . ARG A 1 147 ? -63.373 4.785 -25.553 1.00 59.44 147 ARG A O 1
ATOM 896 N N . ILE A 1 148 ? -63.562 5.595 -23.464 1.00 58.93 148 ILE A N 1
ATOM 897 C CA . ILE A 1 148 ? -64.433 6.714 -23.841 1.00 61.87 148 ILE A CA 1
ATOM 898 C C . ILE A 1 148 ? -63.676 7.776 -24.644 1.00 61.49 148 ILE A C 1
ATOM 899 O O . ILE A 1 148 ? -64.042 8.106 -25.772 1.00 60.02 148 ILE A O 1
ATOM 904 N N . VAL A 1 149 ? -62.615 8.302 -24.050 1.00 58.90 149 VAL A N 1
ATOM 905 C CA . VAL A 1 149 ? -61.901 9.432 -24.623 1.00 59.95 149 VAL A CA 1
ATOM 906 C C . VAL A 1 149 ? -61.022 8.987 -25.788 1.00 54.71 149 VAL A C 1
ATOM 907 O O . VAL A 1 149 ? -60.979 9.642 -26.818 1.00 55.01 149 VAL A O 1
ATOM 911 N N . VAL A 1 150 ? -60.319 7.877 -25.630 1.00 55.01 150 VAL A N 1
ATOM 912 C CA . VAL A 1 150 ? -59.396 7.444 -26.673 1.00 54.64 150 VAL A CA 1
ATOM 913 C C . VAL A 1 150 ? -60.087 6.628 -27.755 1.00 51.37 150 VAL A C 1
ATOM 914 O O . VAL A 1 150 ? -59.826 6.843 -28.922 1.00 53.23 150 VAL A O 1
ATOM 918 N N . GLN A 1 151 ? -60.967 5.706 -27.387 1.00 52.55 151 GLN A N 1
ATOM 919 C CA . GLN A 1 151 ? -61.618 4.854 -28.391 1.00 52.53 151 GLN A CA 1
ATOM 920 C C . GLN A 1 151 ? -63.052 5.265 -28.724 1.00 53.26 151 GLN A C 1
ATOM 921 O O . GLN A 1 151 ? -63.704 4.629 -29.542 1.00 57.65 151 GLN A O 1
ATOM 927 N N . GLY A 1 152 ? -63.536 6.326 -28.098 1.00 54.21 152 GLY A N 1
ATOM 928 C CA . GLY A 1 152 ? -64.837 6.886 -28.440 1.00 53.78 152 GLY A CA 1
ATOM 929 C C . GLY A 1 152 ? -66.020 6.019 -28.050 1.00 57.94 152 GLY A C 1
ATOM 930 O O . GLY A 1 152 ? -67.090 6.148 -28.649 1.00 56.44 152 GLY A O 1
ATOM 931 N N . TRP A 1 153 ? -65.860 5.144 -27.057 1.00 58.75 153 TRP A N 1
ATOM 932 C CA . TRP A 1 153 ? -67.005 4.354 -26.558 1.00 60.23 153 TRP A CA 1
ATOM 933 C C . TRP A 1 153 ? -68.009 5.285 -25.881 1.00 59.24 153 TRP A C 1
ATOM 934 O O . TRP A 1 153 ? -67.627 6.319 -25.351 1.00 56.62 153 TRP A O 1
ATOM 945 N N . ASP A 1 154 ? -69.282 4.903 -25.871 1.00 70.36 154 ASP A N 1
ATOM 946 C CA . ASP A 1 154 ? -70.343 5.751 -25.311 1.00 77.87 154 ASP A CA 1
ATOM 947 C C . ASP A 1 154 ? -70.656 5.505 -23.845 1.00 78.59 154 ASP A C 1
ATOM 948 O O . ASP A 1 154 ? -71.765 5.074 -23.508 1.00 107.54 154 ASP A O 1
ATOM 953 N N . LYS A 1 155 ? -69.688 5.778 -22.988 1.00 66.65 155 LYS A N 1
ATOM 954 C CA . LYS A 1 155 ? -69.893 5.904 -21.537 1.00 72.03 155 LYS A CA 1
ATOM 955 C C . LYS A 1 155 ? -70.629 4.772 -20.812 1.00 72.96 155 LYS A C 1
ATOM 956 O O . LYS A 1 155 ? -70.033 4.094 -19.968 1.00 76.18 155 LYS A O 1
ATOM 962 N N . GLN A 1 156 ? -71.923 4.590 -21.088 1.00 72.91 156 GLN A N 1
ATOM 963 C CA . GLN A 1 156 ? -72.650 3.457 -20.529 1.00 72.53 156 GLN A CA 1
ATOM 964 C C . GLN A 1 156 ? -71.905 2.173 -20.866 1.00 70.64 156 GLN A C 1
ATOM 965 O O . GLN A 1 156 ? -71.781 1.280 -20.028 1.00 76.71 156 GLN A O 1
ATOM 971 N N . ALA A 1 157 ? -71.423 2.103 -22.107 1.00 63.29 157 ALA A N 1
ATOM 972 C CA . ALA A 1 157 ? -70.691 0.957 -22.604 1.00 60.57 157 ALA A CA 1
ATOM 973 C C . ALA A 1 157 ? -69.419 0.744 -21.792 1.00 63.11 157 ALA A C 1
ATOM 974 O O . ALA A 1 157 ? -69.167 -0.371 -21.330 1.00 62.94 157 ALA A O 1
ATOM 976 N N . ALA A 1 158 ? -68.626 1.804 -21.616 1.00 57.95 158 ALA A N 1
ATOM 977 C CA . ALA A 1 158 ? -67.405 1.712 -20.805 1.00 61.40 158 ALA A CA 1
ATOM 978 C C . ALA A 1 158 ? -67.729 1.357 -19.354 1.00 62.46 158 ALA A C 1
ATOM 979 O O . ALA A 1 158 ? -67.040 0.537 -18.745 1.00 62.07 158 ALA A O 1
ATOM 981 N N . LEU A 1 159 ? -68.798 1.949 -18.819 1.00 69.82 159 LEU A N 1
ATOM 982 C CA . LEU A 1 159 ? -69.261 1.616 -17.466 1.00 70.67 159 LEU A CA 1
ATOM 983 C C . LEU A 1 159 ? -69.654 0.157 -17.317 1.00 67.86 159 LEU A C 1
ATOM 984 O O . LEU A 1 159 ? -69.404 -0.454 -16.274 1.00 67.43 159 LEU A O 1
ATOM 989 N N . GLU A 1 160 ? -70.294 -0.402 -18.339 1.00 73.45 160 GLU A N 1
ATOM 990 C CA . GLU A 1 160 ? -70.709 -1.812 -18.288 1.00 77.78 160 GLU A CA 1
ATOM 991 C C . GLU A 1 160 ? -69.505 -2.731 -18.327 1.00 71.10 160 GLU A C 1
ATOM 992 O O . GLU A 1 160 ? -69.498 -3.765 -17.654 1.00 76.25 160 GLU A O 1
ATOM 998 N N . GLU A 1 161 ? -68.500 -2.378 -19.127 1.00 67.10 161 GLU A N 1
ATOM 999 C CA . GLU A 1 161 ? -67.272 -3.152 -19.126 1.00 65.88 161 GLU A CA 1
ATOM 1000 C C . GLU A 1 161 ? -66.696 -3.120 -17.712 1.00 68.83 161 GLU A C 1
ATOM 1001 O O . GLU A 1 161 ? -66.420 -4.164 -17.125 1.00 67.63 161 GLU A O 1
ATOM 1007 N N . MET A 1 162 ? -66.523 -1.915 -17.177 1.00 66.86 162 MET A N 1
ATOM 1008 C CA . MET A 1 162 ? -65.994 -1.727 -15.812 1.00 71.36 162 MET A CA 1
ATOM 1009 C C . MET A 1 162 ? -66.628 -2.486 -14.646 1.00 74.09 162 MET A C 1
ATOM 1010 O O . MET A 1 162 ? -65.908 -3.019 -13.813 1.00 74.08 162 MET A O 1
ATOM 1015 N N . GLN A 1 163 ? -67.946 -2.537 -14.586 1.00 75.31 163 GLN A N 1
ATOM 1016 C CA . GLN A 1 163 ? -68.675 -3.103 -13.449 1.00 84.28 163 GLN A CA 1
ATOM 1017 C C . GLN A 1 163 ? -69.083 -4.565 -13.645 1.00 80.38 163 GLN A C 1
ATOM 1018 O O . GLN A 1 163 ? -69.411 -5.250 -12.682 1.00 77.81 163 GLN A O 1
ATOM 1024 N N . HIS A 1 164 ? -69.071 -5.029 -14.892 1.00 79.82 164 HIS A N 1
ATOM 1025 C CA . HIS A 1 164 ? -69.546 -6.372 -15.225 1.00 81.01 164 HIS A CA 1
ATOM 1026 C C . HIS A 1 164 ? -68.600 -7.195 -16.110 1.00 76.18 164 HIS A C 1
ATOM 1027 O O . HIS A 1 164 ? -68.998 -8.237 -16.633 1.00 79.43 164 HIS A O 1
ATOM 1034 N N . GLY A 1 165 ? -67.349 -6.758 -16.246 1.00 70.58 165 GLY A N 1
ATOM 1035 C CA . GLY A 1 165 ? -66.385 -7.443 -17.107 1.00 66.94 165 GLY A CA 1
ATOM 1036 C C . GLY A 1 165 ? -65.590 -8.535 -16.412 1.00 70.86 165 GLY A C 1
ATOM 1037 O O . GLY A 1 165 ? -64.688 -9.124 -17.014 1.00 68.52 165 GLY A O 1
ATOM 1038 N N . GLY A 1 166 ? -65.928 -8.812 -15.152 1.00 75.01 166 GLY A N 1
ATOM 1039 C CA . GLY A 1 166 ? -65.237 -9.826 -14.361 1.00 75.31 166 GLY A CA 1
ATOM 1040 C C . GLY A 1 166 ? -63.995 -9.317 -13.643 1.00 75.15 166 GLY A C 1
ATOM 1041 O O . GLY A 1 166 ? -63.227 -10.114 -13.109 1.00 75.53 166 GLY A O 1
ATOM 1042 N N . PHE A 1 167 ? -63.796 -7.999 -13.611 1.00 75.70 167 PHE A N 1
ATOM 1043 C CA . PHE A 1 167 ? -62.622 -7.412 -12.952 1.00 78.16 167 PHE A CA 1
ATOM 1044 C C . PHE A 1 167 ? -62.819 -7.356 -11.437 1.00 82.81 167 PHE A C 1
ATOM 1045 O O . PHE A 1 167 ? -61.848 -7.340 -10.678 1.00 83.80 167 PHE A O 1
ATOM 1053 N N . GLY A 1 168 ? -64.082 -7.305 -11.016 1.00 90.28 168 GLY A N 1
ATOM 1054 C CA . GLY A 1 168 ? -64.474 -7.284 -9.603 1.00 96.81 168 GLY A CA 1
ATOM 1055 C C . GLY A 1 168 ? -65.973 -7.034 -9.531 1.00 102.23 168 GLY A C 1
ATOM 1056 O O . GLY A 1 168 ? -66.659 -7.095 -10.553 1.00 98.81 168 GLY A O 1
ATOM 1057 N N . ASP A 1 169 ? -66.501 -6.760 -8.341 1.00 110.57 169 ASP A N 1
ATOM 1058 C CA . ASP A 1 169 ? -67.924 -6.381 -8.225 1.00 115.68 169 ASP A CA 1
ATOM 1059 C C . ASP A 1 169 ? -68.081 -4.869 -7.998 1.00 112.89 169 ASP A C 1
ATOM 1060 O O . ASP A 1 169 ? -67.106 -4.165 -7.721 1.00 103.83 169 ASP A O 1
ATOM 1065 N N . GLU A 1 170 ? -69.313 -4.384 -8.136 1.00 115.46 170 GLU A N 1
ATOM 1066 C CA . GLU A 1 170 ? -69.614 -2.949 -8.059 1.00 113.79 170 GLU A CA 1
ATOM 1067 C C . GLU A 1 170 ? -69.175 -2.311 -6.740 1.00 108.11 170 GLU A C 1
ATOM 1068 O O . GLU A 1 170 ? -68.683 -1.183 -6.726 1.00 105.70 170 GLU A O 1
ATOM 1074 N N . ASP A 1 171 ? -69.360 -3.039 -5.644 1.00 104.48 171 ASP A N 1
ATOM 1075 C CA . ASP A 1 171 ? -68.977 -2.569 -4.313 1.00 105.41 171 ASP A CA 1
ATOM 1076 C C . ASP A 1 171 ? -67.484 -2.195 -4.230 1.00 103.14 171 ASP A C 1
ATOM 1077 O O . ASP A 1 171 ? -67.123 -1.249 -3.530 1.00 102.33 171 ASP A O 1
ATOM 1082 N N . ASP A 1 172 ? -66.633 -2.886 -4.993 1.00 105.47 172 ASP A N 1
ATOM 1083 C CA . ASP A 1 172 ? -65.182 -2.605 -5.021 1.00 106.48 172 ASP A CA 1
ATOM 1084 C C . ASP A 1 172 ? -64.779 -1.284 -5.709 1.00 103.53 172 ASP A C 1
ATOM 1085 O O . ASP A 1 172 ? -63.657 -0.809 -5.516 1.00 102.27 172 ASP A O 1
ATOM 1090 N N . MET A 1 173 ? -65.671 -0.698 -6.507 1.00 101.95 173 MET A N 1
ATOM 1091 C CA . MET A 1 173 ? -65.281 0.358 -7.451 1.00 92.72 173 MET A CA 1
ATOM 1092 C C . MET A 1 173 ? -66.242 1.554 -7.507 1.00 89.55 173 MET A C 1
ATOM 1093 O O . MET A 1 173 ? -66.403 2.175 -8.555 1.00 84.80 173 MET A O 1
ATOM 1098 N N . ARG A 1 174 ? -66.866 1.884 -6.379 1.00 89.98 174 ARG A N 1
ATOM 1099 C CA . ARG A 1 174 ? -67.816 3.001 -6.323 1.00 86.72 174 ARG A CA 1
ATOM 1100 C C . ARG A 1 174 ? -67.190 4.332 -6.709 1.00 83.55 174 ARG A C 1
ATOM 1101 O O . ARG A 1 174 ? -67.841 5.163 -7.335 1.00 85.20 174 ARG A O 1
ATOM 1109 N N . ASP A 1 175 ? -65.929 4.526 -6.342 1.00 81.96 175 ASP A N 1
ATOM 1110 C CA . ASP A 1 175 ? -65.222 5.767 -6.662 1.00 78.85 175 ASP A CA 1
ATOM 1111 C C . ASP A 1 175 ? -65.062 5.907 -8.171 1.00 73.26 175 ASP A C 1
ATOM 1112 O O . ASP A 1 175 ? -65.475 6.904 -8.756 1.00 70.48 175 ASP A O 1
ATOM 1117 N N . ALA A 1 176 ? -64.466 4.895 -8.794 1.00 69.74 176 ALA A N 1
ATOM 1118 C CA . ALA A 1 176 ? -64.344 4.858 -10.244 1.00 69.15 176 ALA A CA 1
ATOM 1119 C C . ALA A 1 176 ? -65.693 5.153 -10.888 1.00 70.09 176 ALA A C 1
ATOM 1120 O O . ALA A 1 176 ? -65.789 6.004 -11.779 1.00 70.97 176 ALA A O 1
ATOM 1122 N N . SER A 1 177 ? -66.732 4.459 -10.421 1.00 68.49 177 SER A N 1
ATOM 1123 C CA . SER A 1 177 ? -68.069 4.604 -10.982 1.00 65.99 177 SER A CA 1
ATOM 1124 C C . SER A 1 177 ? -68.580 6.038 -10.888 1.00 69.05 177 SER A C 1
ATOM 1125 O O . SER A 1 177 ? -69.077 6.587 -11.873 1.00 70.85 177 SER A O 1
ATOM 1128 N N . ALA A 1 178 ? -68.467 6.632 -9.703 1.00 69.55 178 ALA A N 1
ATOM 1129 C CA . ALA A 1 178 ? -68.939 7.995 -9.479 1.00 72.11 178 ALA A CA 1
ATOM 1130 C C . ALA A 1 178 ? -68.186 8.997 -10.363 1.00 73.03 178 ALA A C 1
ATOM 1131 O O . ALA A 1 178 ? -68.795 9.914 -10.923 1.00 73.44 178 ALA A O 1
ATOM 1133 N N . TYR A 1 179 ? -66.873 8.822 -10.512 1.00 70.69 179 TYR A N 1
ATOM 1134 C CA . TYR A 1 179 ? -66.120 9.723 -11.376 1.00 68.88 179 TYR A CA 1
ATOM 1135 C C . TYR A 1 179 ? -66.584 9.600 -12.817 1.00 66.99 179 TYR A C 1
ATOM 1136 O O . TYR A 1 179 ? -66.830 10.595 -13.483 1.00 71.20 179 TYR A O 1
ATOM 1145 N N . VAL A 1 180 ? -66.675 8.373 -13.306 1.00 68.13 180 VAL A N 1
ATOM 1146 C CA . VAL A 1 180 ? -67.045 8.164 -14.697 1.00 66.99 180 VAL A CA 1
ATOM 1147 C C . VAL A 1 180 ? -68.424 8.754 -14.947 1.00 66.27 180 VAL A C 1
ATOM 1148 O O . VAL A 1 180 ? -68.593 9.540 -15.873 1.00 61.69 180 VAL A O 1
ATOM 1152 N N . ARG A 1 181 ? -69.390 8.393 -14.103 1.00 69.07 181 ARG A N 1
ATOM 1153 C CA . ARG A 1 181 ? -70.750 8.937 -14.200 1.00 72.42 181 ARG A CA 1
ATOM 1154 C C . ARG A 1 181 ? -70.732 10.459 -14.252 1.00 73.32 181 ARG A C 1
ATOM 1155 O O . ARG A 1 181 ? -71.482 11.054 -15.017 1.00 76.99 181 ARG A O 1
ATOM 1163 N N . GLY A 1 182 ? -69.845 11.081 -13.476 1.00 73.40 182 GLY A N 1
ATOM 1164 C CA . GLY A 1 182 ? -69.750 12.541 -13.411 1.00 76.39 182 GLY A CA 1
ATOM 1165 C C . GLY A 1 182 ? -68.963 13.248 -14.511 1.00 74.77 182 GLY A C 1
ATOM 1166 O O . GLY A 1 182 ? -69.198 14.421 -14.774 1.00 72.84 182 GLY A O 1
ATOM 1167 N N . ALA A 1 183 ? -68.038 12.551 -15.164 1.00 79.54 183 ALA A N 1
ATOM 1168 C CA . ALA A 1 183 ? -67.111 13.196 -16.117 1.00 76.59 183 ALA A CA 1
ATOM 1169 C C . ALA A 1 183 ? -67.790 13.767 -17.380 1.00 76.56 183 ALA A C 1
ATOM 1170 O O . ALA A 1 183 ? -68.744 13.190 -17.911 1.00 73.32 183 ALA A O 1
ATOM 1172 N N . ASP A 1 184 ? -67.284 14.909 -17.843 1.00 75.20 184 ASP A N 1
ATOM 1173 C CA . ASP A 1 184 ? -67.748 15.541 -19.082 1.00 77.71 184 ASP A CA 1
ATOM 1174 C C . ASP A 1 184 ? -66.957 14.995 -20.276 1.00 70.53 184 ASP A C 1
ATOM 1175 O O . ASP A 1 184 ? -65.840 15.439 -20.561 1.00 63.34 184 ASP A O 1
ATOM 1180 N N . VAL A 1 185 ? -67.551 14.046 -20.987 1.00 68.21 185 VAL A N 1
ATOM 1181 C CA . VAL A 1 185 ? -66.825 13.338 -22.038 1.00 69.98 185 VAL A CA 1
ATOM 1182 C C . VAL A 1 185 ? -66.479 14.274 -23.199 1.00 62.33 185 VAL A C 1
ATOM 1183 O O . VAL A 1 185 ? -65.358 14.259 -23.692 1.00 67.13 185 VAL A O 1
ATOM 1187 N N . ASP A 1 186 ? -67.430 15.110 -23.598 1.00 63.31 186 ASP A N 1
ATOM 1188 C CA . ASP A 1 186 ? -67.213 16.074 -24.683 1.00 71.21 186 ASP A CA 1
ATOM 1189 C C . ASP A 1 186 ? -66.006 16.985 -24.404 1.00 68.82 186 ASP A C 1
ATOM 1190 O O . ASP A 1 186 ? -65.125 17.149 -25.257 1.00 73.06 186 ASP A O 1
ATOM 1195 N N . GLY A 1 187 ? -65.970 17.552 -23.197 1.00 66.26 187 GLY A N 1
ATOM 1196 C CA . GLY A 1 187 ? -64.872 18.419 -22.763 1.00 63.45 187 GLY A CA 1
ATOM 1197 C C . GLY A 1 187 ? -63.533 17.705 -22.719 1.00 62.74 187 GLY A C 1
ATOM 1198 O O . GLY A 1 187 ? -62.511 18.256 -23.142 1.00 61.69 187 GLY A O 1
ATOM 1199 N N . LEU A 1 188 ? -63.538 16.466 -22.232 1.00 62.16 188 LEU A N 1
ATOM 1200 C CA . LEU A 1 188 ? -62.315 15.659 -22.194 1.00 62.38 188 LEU A CA 1
ATOM 1201 C C . LEU A 1 188 ? -61.799 15.364 -23.591 1.00 61.94 188 LEU A C 1
ATOM 1202 O O . LEU A 1 188 ? -60.587 15.398 -23.831 1.00 52.64 188 LEU A O 1
ATOM 1207 N N . ARG A 1 189 ? -62.717 15.062 -24.508 1.00 60.66 189 ARG A N 1
ATOM 1208 C CA . ARG A 1 189 ? -62.332 14.790 -25.892 1.00 59.90 189 ARG A CA 1
ATOM 1209 C C . ARG A 1 189 ? -61.765 16.048 -26.534 1.00 63.77 189 ARG A C 1
ATOM 1210 O O . ARG A 1 189 ? -60.702 15.997 -27.158 1.00 58.11 189 ARG A O 1
ATOM 1218 N N . LEU A 1 190 ? -62.476 17.165 -26.363 1.00 61.77 190 LEU A N 1
ATOM 1219 C CA . LEU A 1 190 ? -62.031 18.457 -26.863 1.00 66.50 190 LEU A CA 1
ATOM 1220 C C . LEU A 1 190 ? -60.643 18.788 -26.325 1.00 66.80 190 LEU A C 1
ATOM 1221 O O . LEU A 1 190 ? -59.742 19.134 -27.088 1.00 67.19 190 LEU A O 1
ATOM 1226 N N . ALA A 1 191 ? -60.465 18.648 -25.018 1.00 63.62 191 ALA A N 1
ATOM 1227 C CA . ALA A 1 191 ? -59.181 18.958 -24.398 1.00 65.70 191 ALA A CA 1
ATOM 1228 C C . ALA A 1 191 ? -58.080 18.025 -24.886 1.00 68.17 191 ALA A C 1
ATOM 1229 O O . ALA A 1 191 ? -56.937 18.453 -25.056 1.00 67.28 191 ALA A O 1
ATOM 1231 N N . MET A 1 192 ? -58.427 16.755 -25.106 1.00 62.55 192 MET A N 1
ATOM 1232 C CA . MET A 1 192 ? -57.488 15.774 -25.645 1.00 65.90 192 MET A CA 1
ATOM 1233 C C . MET A 1 192 ? -57.009 16.184 -27.040 1.00 62.19 192 MET A C 1
ATOM 1234 O O . MET A 1 192 ? -55.820 16.127 -27.317 1.00 73.82 192 MET A O 1
ATOM 1239 N N . ALA A 1 193 ? -57.931 16.594 -27.910 1.00 63.86 193 ALA A N 1
ATOM 1240 C CA . ALA A 1 193 ? -57.585 17.037 -29.275 1.00 67.89 193 ALA A CA 1
ATOM 1241 C C . ALA A 1 193 ? -56.692 18.285 -29.292 1.00 70.83 193 ALA A C 1
ATOM 1242 O O . ALA A 1 193 ? -55.772 18.401 -30.108 1.00 73.02 193 ALA A O 1
ATOM 1244 N N . ASN A 1 194 ? -56.956 19.212 -28.378 1.00 68.25 194 ASN A N 1
ATOM 1245 C CA . ASN A 1 194 ? -56.169 20.434 -28.292 1.00 64.60 194 ASN A CA 1
ATOM 1246 C C . ASN A 1 194 ? -54.793 20.279 -27.617 1.00 69.26 194 ASN A C 1
ATOM 1247 O O . ASN A 1 194 ? -54.091 21.268 -27.427 1.00 73.00 194 ASN A O 1
ATOM 1252 N N . GLY A 1 195 ? -54.395 19.047 -27.293 1.00 75.66 195 GLY A N 1
ATOM 1253 C CA . GLY A 1 195 ? -53.027 18.750 -26.841 1.00 74.61 195 GLY A CA 1
ATOM 1254 C C . GLY A 1 195 ? -52.145 18.282 -27.984 1.00 72.93 195 GLY A C 1
ATOM 1255 O O . GLY A 1 195 ? -52.537 17.423 -28.782 1.00 73.61 195 GLY A O 1
ATOM 1256 N N . THR B 1 34 ? -8.080 13.630 -24.231 1.00 77.24 34 THR B N 1
ATOM 1257 C CA . THR B 1 34 ? -8.489 12.805 -25.402 1.00 72.45 34 THR B CA 1
ATOM 1258 C C . THR B 1 34 ? -7.762 13.216 -26.715 1.00 79.72 34 THR B C 1
ATOM 1259 O O . THR B 1 34 ? -8.411 13.577 -27.700 1.00 95.00 34 THR B O 1
ATOM 1263 N N . ARG B 1 35 ? -6.420 13.155 -26.703 1.00 75.82 35 ARG B N 1
ATOM 1264 C CA . ARG B 1 35 ? -5.572 13.269 -27.910 1.00 71.23 35 ARG B CA 1
ATOM 1265 C C . ARG B 1 35 ? -5.808 12.058 -28.802 1.00 65.03 35 ARG B C 1
ATOM 1266 O O . ARG B 1 35 ? -6.014 12.192 -30.001 1.00 64.59 35 ARG B O 1
ATOM 1274 N N . SER B 1 36 ? -5.743 10.873 -28.210 1.00 60.06 36 SER B N 1
ATOM 1275 C CA . SER B 1 36 ? -5.994 9.647 -28.962 1.00 60.33 36 SER B CA 1
ATOM 1276 C C . SER B 1 36 ? -7.405 9.666 -29.530 1.00 54.40 36 SER B C 1
ATOM 1277 O O . SER B 1 36 ? -8.351 9.832 -28.778 1.00 52.81 36 SER B O 1
ATOM 1280 N N . PRO B 1 37 ? -7.550 9.505 -30.855 1.00 56.82 37 PRO B N 1
ATOM 1281 C CA . PRO B 1 37 ? -8.916 9.513 -31.410 1.00 53.10 37 PRO B CA 1
ATOM 1282 C C . PRO B 1 37 ? -9.812 8.363 -30.939 1.00 54.63 37 PRO B C 1
ATOM 1283 O O . PRO B 1 37 ? -11.031 8.474 -31.056 1.00 52.47 37 PRO B O 1
ATOM 1287 N N . ALA B 1 38 ? -9.234 7.281 -30.405 1.00 58.03 38 ALA B N 1
ATOM 1288 C CA . ALA B 1 38 ? -10.030 6.156 -29.902 1.00 53.39 38 ALA B CA 1
ATOM 1289 C C . ALA B 1 38 ? -10.615 6.390 -28.519 1.00 51.18 38 ALA B C 1
ATOM 1290 O O . ALA B 1 38 ? -11.521 5.666 -28.110 1.00 48.13 38 ALA B O 1
ATOM 1292 N N . TRP B 1 39 ? -10.117 7.393 -27.800 1.00 50.81 39 TRP B N 1
ATOM 1293 C CA . TRP B 1 39 ? -10.670 7.710 -26.480 1.00 55.92 39 TRP B CA 1
ATOM 1294 C C . TRP B 1 39 ? -12.053 8.355 -26.606 1.00 51.25 39 TRP B C 1
ATOM 1295 O O . TRP B 1 39 ? -12.439 8.806 -27.677 1.00 48.99 39 TRP B O 1
ATOM 1306 N N . ALA B 1 40 ? -12.791 8.361 -25.502 1.00 47.93 40 ALA B N 1
ATOM 1307 C CA . ALA B 1 40 ? -14.143 8.918 -25.458 1.00 47.02 40 ALA B CA 1
ATOM 1308 C C . ALA B 1 40 ? -14.123 10.387 -25.832 1.00 50.27 40 ALA B C 1
ATOM 1309 O O . ALA B 1 40 ? -13.230 11.115 -25.406 1.00 51.53 40 ALA B O 1
ATOM 1311 N N . GLN B 1 41 ? -15.089 10.808 -26.647 1.00 48.86 41 GLN B N 1
ATOM 1312 C CA . GLN B 1 41 ? -15.117 12.175 -27.168 1.00 51.89 41 GLN B CA 1
ATOM 1313 C C . GLN B 1 41 ? -15.996 13.068 -26.313 1.00 51.43 41 GLN B C 1
ATOM 1314 O O . GLN B 1 41 ? -17.118 12.696 -25.967 1.00 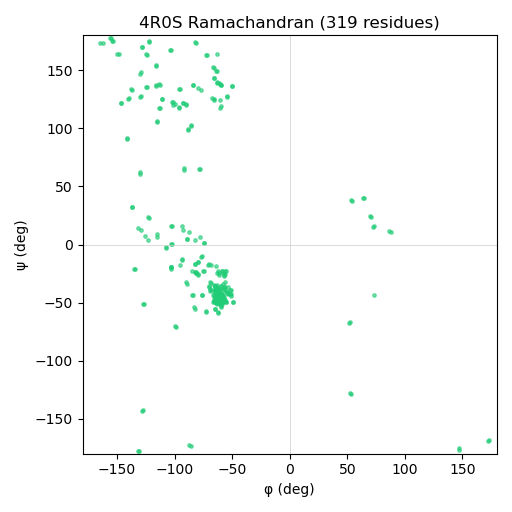47.98 41 GLN B O 1
ATOM 1320 N N . ALA B 1 42 ? -15.488 14.253 -25.986 1.00 51.05 42 ALA B N 1
ATOM 1321 C CA . ALA B 1 42 ? -16.226 15.206 -25.178 1.00 51.29 42 ALA B CA 1
ATOM 1322 C C . ALA B 1 42 ? -17.492 15.657 -25.893 1.00 49.95 42 ALA B C 1
ATOM 1323 O O . ALA B 1 42 ? -17.488 15.882 -27.096 1.00 48.95 42 ALA B O 1
ATOM 1325 N N . VAL B 1 43 ? -18.579 15.766 -25.135 1.00 53.48 43 VAL B N 1
ATOM 1326 C CA . VAL B 1 43 ? -19.862 16.247 -25.656 1.00 55.88 43 VAL B CA 1
ATOM 1327 C C . VAL B 1 43 ? -20.375 17.404 -24.805 1.00 59.68 43 VAL B C 1
ATOM 1328 O O . VAL B 1 43 ? -20.729 18.455 -25.337 1.00 59.02 43 VAL B O 1
ATOM 1332 N N . ASP B 1 44 ? -20.421 17.210 -23.489 1.00 55.21 44 ASP B N 1
ATOM 1333 C CA . ASP B 1 44 ? -20.785 18.278 -22.561 1.00 57.00 44 ASP B CA 1
ATOM 1334 C C . ASP B 1 44 ? -19.936 18.213 -21.271 1.00 54.93 44 ASP B C 1
ATOM 1335 O O . ASP B 1 44 ? -20.320 17.550 -20.305 1.00 55.16 44 ASP B O 1
ATOM 1340 N N . PRO B 1 45 ? -18.788 18.917 -21.249 1.00 53.40 45 PRO B N 1
ATOM 1341 C CA . PRO B 1 45 ? -17.905 18.957 -20.074 1.00 52.24 45 PRO B CA 1
ATOM 1342 C C . PRO B 1 45 ? -18.532 19.432 -18.752 1.00 57.51 45 PRO B C 1
ATOM 1343 O O . PRO B 1 45 ? -18.051 19.047 -17.685 1.00 58.97 45 PRO B O 1
ATOM 1347 N N . SER B 1 46 ? -19.593 20.238 -18.804 1.00 57.66 46 SER B N 1
ATOM 1348 C CA . SER B 1 46 ? -20.232 20.737 -17.577 1.00 61.58 46 SER B CA 1
ATOM 1349 C C . SER B 1 46 ? -20.801 19.616 -16.702 1.00 56.79 46 SER B C 1
ATOM 1350 O O . SER B 1 46 ? -20.966 19.792 -15.497 1.00 58.96 46 SER B O 1
ATOM 1353 N N . ILE B 1 47 ? -21.140 18.490 -17.324 1.00 55.50 47 ILE B N 1
ATOM 1354 C CA . ILE B 1 47 ? -21.589 17.297 -16.605 1.00 56.35 47 ILE B CA 1
ATOM 1355 C C . ILE B 1 47 ? -20.690 16.101 -16.939 1.00 55.95 47 ILE B C 1
ATOM 1356 O O . ILE B 1 47 ? -21.099 14.951 -16.802 1.00 48.14 47 ILE B O 1
ATOM 1361 N N . ASN B 1 48 ? -19.467 16.392 -17.381 1.00 53.72 48 ASN B N 1
ATOM 1362 C CA . ASN B 1 48 ? -18.483 15.367 -17.686 1.00 53.19 48 ASN B CA 1
ATOM 1363 C C . ASN B 1 48 ? -18.987 14.293 -18.666 1.00 50.91 48 ASN B C 1
ATOM 1364 O O . ASN B 1 48 ? -18.637 13.114 -18.530 1.00 46.88 48 ASN B O 1
ATOM 1369 N N . LEU B 1 49 ? -19.774 14.715 -19.664 1.00 49.12 49 LEU B N 1
ATOM 1370 C CA . LEU B 1 49 ? -20.408 13.807 -20.631 1.00 45.89 49 LEU B CA 1
ATOM 1371 C C . LEU B 1 49 ? -19.537 13.552 -21.864 1.00 48.66 49 LEU B C 1
ATOM 1372 O O . LEU B 1 49 ? -19.214 14.481 -22.602 1.00 46.15 49 LEU B O 1
ATOM 1377 N N . TYR B 1 50 ? -19.201 12.282 -22.096 1.00 42.00 50 TYR B N 1
ATOM 1378 C CA . TYR B 1 50 ? -18.360 11.869 -23.229 1.00 44.73 50 TYR B CA 1
ATOM 1379 C C . TYR B 1 50 ? -18.998 10.725 -24.000 1.00 41.70 50 TYR B C 1
ATOM 1380 O O . TYR B 1 50 ? -19.676 9.880 -23.422 1.00 48.31 50 TYR B O 1
ATOM 1389 N N . ARG B 1 51 ? -18.773 10.706 -25.310 1.00 46.31 51 ARG B N 1
ATOM 1390 C CA . ARG B 1 51 ? -19.252 9.633 -26.162 1.00 45.48 51 ARG B CA 1
ATOM 1391 C C . ARG B 1 51 ? -18.208 8.546 -26.313 1.00 43.68 51 ARG B C 1
ATOM 1392 O O . ARG B 1 51 ? -17.106 8.804 -26.804 1.00 48.08 51 ARG B O 1
ATOM 1400 N N . MET B 1 52 ? -18.575 7.327 -25.925 1.00 41.62 52 MET B N 1
ATOM 1401 C CA . MET B 1 52 ? -17.748 6.153 -26.203 1.00 47.07 52 MET B CA 1
ATOM 1402 C C . MET B 1 52 ? -18.119 5.519 -27.541 1.00 46.38 52 MET B C 1
ATOM 1403 O O . MET B 1 52 ? -17.266 4.963 -28.221 1.00 46.12 52 MET B O 1
ATOM 1408 N N . SER B 1 53 ? -19.391 5.603 -27.913 1.00 44.99 53 SER B N 1
ATOM 1409 C CA . SER B 1 53 ? -19.861 5.049 -29.168 1.00 43.10 53 SER B CA 1
ATOM 1410 C C . SER B 1 53 ? -21.230 5.653 -29.430 1.00 46.26 53 SER B C 1
ATOM 1411 O O . SER B 1 53 ? -21.779 6.316 -28.567 1.00 45.72 53 SER B O 1
ATOM 1414 N N . PRO B 1 54 ? -21.804 5.395 -30.610 1.00 49.10 54 PRO B N 1
ATOM 1415 C CA . PRO B 1 54 ? -23.183 5.810 -30.849 1.00 43.94 54 PRO B CA 1
ATOM 1416 C C . PRO B 1 54 ? -24.181 5.280 -29.817 1.00 47.73 54 PRO B C 1
ATOM 1417 O O . PRO B 1 54 ? -25.254 5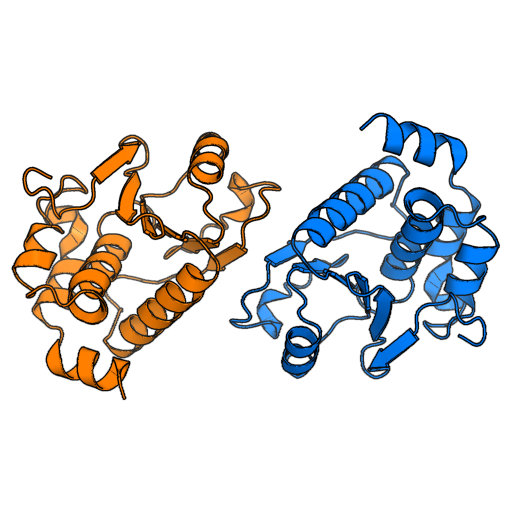.859 -29.662 1.00 45.83 54 PRO B O 1
ATOM 1421 N N . THR B 1 55 ? -23.845 4.187 -29.127 1.00 44.09 55 THR B N 1
ATOM 1422 C CA . THR B 1 55 ? -24.769 3.573 -28.183 1.00 46.87 55 THR B CA 1
ATOM 1423 C C . THR B 1 55 ? -24.313 3.620 -26.733 1.00 43.31 55 THR B C 1
ATOM 1424 O O . THR B 1 55 ? -24.952 3.018 -25.876 1.00 41.90 55 THR B O 1
ATOM 1428 N N . LEU B 1 56 ? -23.219 4.320 -26.447 1.00 42.71 56 LEU B N 1
ATOM 1429 C CA . LEU B 1 56 ? -22.702 4.343 -25.088 1.00 38.23 56 LEU B CA 1
ATOM 1430 C C . LEU B 1 56 ? -22.064 5.684 -24.736 1.00 44.10 56 LEU B C 1
ATOM 1431 O O . LEU B 1 56 ? -21.100 6.140 -25.382 1.00 43.75 56 LEU B O 1
ATOM 1436 N N . TYR B 1 57 ? -22.610 6.293 -23.686 1.00 37.83 57 TYR B N 1
ATOM 1437 C CA . TYR B 1 57 ? -22.128 7.552 -23.166 1.00 44.50 57 TYR B CA 1
ATOM 1438 C C . TYR B 1 57 ? -21.780 7.403 -21.691 1.00 40.31 57 TYR B C 1
ATOM 1439 O O . TYR B 1 57 ? -22.229 6.484 -20.995 1.00 47.12 57 TYR B O 1
ATOM 1448 N N . ARG B 1 58 ? -21.021 8.368 -21.230 1.00 40.76 58 ARG B N 1
ATOM 1449 C CA . ARG B 1 58 ? -20.299 8.304 -19.977 1.00 47.72 58 ARG B CA 1
ATOM 1450 C C . ARG B 1 58 ? -20.437 9.694 -19.343 1.00 43.90 58 ARG B C 1
ATOM 1451 O O . ARG B 1 58 ? -20.135 10.672 -20.002 1.00 44.19 58 ARG B O 1
ATOM 1459 N N . SER B 1 59 ? -20.912 9.809 -18.101 1.00 44.25 59 SER B N 1
ATOM 1460 C CA . SER B 1 59 ? -21.028 11.136 -17.495 1.00 45.64 59 SER B CA 1
ATOM 1461 C C . SER B 1 59 ? -20.967 11.184 -15.967 1.00 48.77 59 SER B C 1
ATOM 1462 O O . SER B 1 59 ? -20.919 10.156 -15.301 1.00 47.56 59 SER B O 1
ATOM 1465 N N . ALA B 1 60 ? -20.965 12.412 -15.446 1.00 47.08 60 ALA B N 1
ATOM 1466 C CA . ALA B 1 60 ? -21.252 12.684 -14.042 1.00 52.36 60 ALA B CA 1
ATOM 1467 C C . ALA B 1 60 ? -22.773 12.817 -13.858 1.00 49.95 60 ALA B C 1
ATOM 1468 O O . ALA B 1 60 ? -23.545 12.580 -14.792 1.00 53.88 60 ALA B O 1
ATOM 1470 N N . LEU B 1 61 ? -23.202 13.191 -12.662 1.00 51.75 61 LEU B N 1
ATOM 1471 C CA . LEU B 1 61 ? -24.622 13.378 -12.402 1.00 52.97 61 LEU B CA 1
ATOM 1472 C C . LEU B 1 61 ? -25.187 14.464 -13.329 1.00 57.83 61 LEU B C 1
ATOM 1473 O O . LEU B 1 61 ? -24.724 15.603 -13.299 1.00 59.54 61 LEU B O 1
ATOM 1478 N N . PRO B 1 62 ? -26.165 14.101 -14.183 1.00 53.10 62 PRO B N 1
ATOM 1479 C CA . PRO B 1 62 ? -26.818 15.088 -15.025 1.00 49.14 62 PRO B CA 1
ATOM 1480 C C . PRO B 1 62 ? -27.912 15.827 -14.271 1.00 56.66 62 PRO B C 1
ATOM 1481 O O . PRO B 1 62 ? -28.217 15.470 -13.140 1.00 57.47 62 PRO B O 1
ATOM 1485 N N . ASN B 1 63 ? -28.502 16.834 -14.914 1.00 60.11 63 ASN B N 1
ATOM 1486 C CA . ASN B 1 63 ? -29.550 17.675 -14.316 1.00 65.83 63 ASN B CA 1
ATOM 1487 C C . ASN B 1 63 ? -30.734 17.799 -15.286 1.00 62.61 63 ASN B C 1
ATOM 1488 O O . ASN B 1 63 ? -30.715 17.212 -16.364 1.00 57.79 63 ASN B O 1
ATOM 1493 N N . ALA B 1 64 ? -31.748 18.564 -14.903 1.00 60.06 64 ALA B N 1
ATOM 1494 C CA . ALA B 1 64 ? -32.936 18.759 -15.741 1.00 63.77 64 ALA B CA 1
ATOM 1495 C C . ALA B 1 64 ? -32.613 19.345 -17.116 1.00 64.16 64 ALA B C 1
ATOM 1496 O O . ALA B 1 64 ? -33.258 18.996 -18.104 1.00 68.27 64 ALA B O 1
ATOM 1498 N N . GLN B 1 65 ? -31.602 20.207 -17.180 1.00 66.50 65 GLN B N 1
ATOM 1499 C CA . GLN B 1 65 ? -31.229 20.867 -18.422 1.00 68.73 65 GLN B CA 1
ATOM 1500 C C . GLN B 1 65 ? -30.340 20.002 -19.309 1.00 63.38 65 GLN B C 1
ATOM 1501 O O . GLN B 1 65 ? -29.864 20.470 -20.334 1.00 69.65 65 GLN B O 1
ATOM 1507 N N . SER B 1 66 ? -30.091 18.763 -18.903 1.00 65.52 66 SER B N 1
ATOM 1508 C CA . SER B 1 66 ? -29.352 17.797 -19.722 1.00 60.81 66 SER B CA 1
ATOM 1509 C C . SER B 1 66 ? -30.298 16.934 -20.556 1.00 57.59 66 SER B C 1
ATOM 1510 O O . SER B 1 66 ? -29.858 16.231 -21.458 1.00 56.48 66 SER B O 1
ATOM 1513 N N . VAL B 1 67 ? -31.592 16.977 -20.247 1.00 60.39 67 VAL B N 1
ATOM 1514 C CA . VAL B 1 67 ? -32.547 16.036 -20.839 1.00 60.41 67 VAL B CA 1
ATOM 1515 C C . VAL B 1 67 ? -32.646 16.198 -22.340 1.00 54.55 67 VAL B C 1
ATOM 1516 O O . VAL B 1 67 ? -32.593 15.214 -23.080 1.00 56.62 67 VAL B O 1
ATOM 1520 N N . ALA B 1 68 ? -32.797 17.441 -22.779 1.00 55.77 68 ALA B N 1
ATOM 1521 C CA . ALA B 1 68 ? -32.905 17.750 -24.197 1.00 60.37 68 ALA B CA 1
ATOM 1522 C C . ALA B 1 68 ? -31.731 17.150 -24.974 1.00 59.38 68 ALA B C 1
ATOM 1523 O O . ALA B 1 68 ? -31.912 16.604 -26.060 1.00 52.15 68 ALA B O 1
ATOM 1525 N N . LEU B 1 69 ? -30.535 17.258 -24.409 1.00 54.93 69 LEU B N 1
ATOM 1526 C CA . LEU B 1 69 ? -29.348 16.734 -25.053 1.00 58.63 69 LEU B CA 1
ATOM 1527 C C . LEU B 1 69 ? -29.414 15.208 -25.133 1.00 55.08 69 LEU B C 1
ATOM 1528 O O . LEU B 1 69 ? -29.123 14.627 -26.174 1.00 54.98 69 LEU B O 1
ATOM 1533 N N . LEU B 1 70 ? -29.801 14.564 -24.040 1.00 55.27 70 LEU B N 1
ATOM 1534 C CA . LEU B 1 70 ? -29.861 13.103 -24.017 1.00 51.20 70 LEU B CA 1
ATOM 1535 C C . LEU B 1 70 ? -30.871 12.592 -25.049 1.00 49.19 70 LEU B C 1
ATOM 1536 O O . LEU B 1 70 ? -30.641 11.582 -25.709 1.00 45.41 70 LEU B O 1
ATOM 1541 N N . GLN B 1 71 ? -31.982 13.305 -25.194 1.00 52.13 71 GLN B N 1
ATOM 1542 C CA . GLN B 1 71 ? -32.974 12.982 -26.213 1.00 54.83 71 GLN B CA 1
ATOM 1543 C C . GLN B 1 71 ? -32.389 13.119 -27.634 1.00 54.64 71 GLN B C 1
ATOM 1544 O O . GLN B 1 71 ? -32.638 12.265 -28.483 1.00 54.04 71 GLN B O 1
ATOM 1550 N N . ARG B 1 72 ? -31.593 14.161 -27.887 1.00 53.29 72 ARG B N 1
ATOM 1551 C CA . ARG B 1 72 ? -30.916 14.336 -29.184 1.00 56.21 72 ARG B CA 1
ATOM 1552 C C . ARG B 1 72 ? -29.964 13.186 -29.488 1.00 53.41 72 ARG B C 1
ATOM 1553 O O . ARG B 1 72 ? -29.838 12.748 -30.628 1.00 51.68 72 ARG B O 1
ATOM 1561 N N . LEU B 1 73 ? -29.289 12.712 -28.453 1.00 49.97 73 LEU B N 1
ATOM 1562 C CA . LEU B 1 73 ? -28.416 11.564 -28.566 1.00 49.30 73 LEU B CA 1
ATOM 1563 C C . LEU B 1 73 ? -29.210 10.237 -28.626 1.00 48.57 73 LEU B C 1
ATOM 1564 O O . LEU B 1 73 ? -28.650 9.188 -28.906 1.00 50.11 73 LEU B O 1
ATOM 1569 N N . GLN B 1 74 ? -30.514 10.303 -28.372 1.00 53.17 74 GLN B N 1
ATOM 1570 C CA . GLN B 1 74 ? -31.410 9.151 -28.411 1.00 52.05 74 GLN B CA 1
ATOM 1571 C C . GLN B 1 74 ? -31.056 8.126 -27.343 1.00 48.87 74 GLN B C 1
ATOM 1572 O O . GLN B 1 74 ? -31.116 6.936 -27.585 1.00 49.69 74 GLN B O 1
ATOM 1578 N N . VAL B 1 75 ? -30.699 8.601 -26.157 1.00 50.89 75 VAL B N 1
ATOM 1579 C CA . VAL B 1 75 ? -30.481 7.728 -25.019 1.00 49.54 75 VAL B CA 1
ATOM 1580 C C . VAL B 1 75 ? -31.800 7.069 -24.611 1.00 48.21 75 VAL B C 1
ATOM 1581 O O . VAL B 1 75 ? -32.775 7.760 -24.361 1.00 46.63 75 VAL B O 1
ATOM 1585 N N . LYS B 1 76 ? -31.825 5.740 -24.553 1.00 48.99 76 LYS B N 1
ATOM 1586 C CA . LYS B 1 76 ? -33.028 5.005 -24.151 1.00 52.62 76 LYS B CA 1
ATOM 1587 C C . LYS B 1 76 ? -32.945 4.495 -22.732 1.00 53.34 76 LYS B C 1
ATOM 1588 O O . LYS B 1 76 ? -33.977 4.190 -22.126 1.00 46.56 76 LYS B O 1
ATOM 1594 N N . THR B 1 77 ? -31.727 4.383 -22.205 1.00 41.79 77 THR B N 1
ATOM 1595 C CA . THR B 1 77 ? -31.507 3.833 -20.872 1.00 45.77 77 THR B CA 1
ATOM 1596 C C . THR B 1 77 ? -30.483 4.682 -20.127 1.00 47.39 77 THR B C 1
ATOM 1597 O O . THR B 1 77 ? -29.431 5.034 -20.690 1.00 45.42 77 THR B O 1
ATOM 1601 N N . VAL B 1 78 ? -30.798 5.029 -18.879 1.00 45.70 78 VAL B N 1
ATOM 1602 C CA . VAL B 1 78 ? -29.840 5.722 -18.020 1.00 49.82 78 VAL B CA 1
ATOM 1603 C C . VAL B 1 78 ? -29.414 4.823 -16.868 1.00 48.03 78 VAL B C 1
ATOM 1604 O O . VAL B 1 78 ? -30.228 4.446 -16.048 1.00 51.39 78 VAL B O 1
ATOM 1608 N N . VAL B 1 79 ? -28.126 4.493 -16.824 1.00 49.87 79 VAL B N 1
ATOM 1609 C CA . VAL B 1 79 ? -27.560 3.631 -15.796 1.00 47.64 79 VAL B CA 1
ATOM 1610 C C . VAL B 1 79 ? -26.834 4.481 -14.749 1.00 48.15 79 VAL B C 1
ATOM 1611 O O . VAL B 1 79 ? -25.914 5.231 -15.075 1.00 46.91 79 VAL B O 1
ATOM 1615 N N . SER B 1 80 ? -27.247 4.358 -13.491 1.00 42.50 80 SER B N 1
ATOM 1616 C CA . SER B 1 80 ? -26.624 5.108 -12.403 1.00 49.85 80 SER B CA 1
ATOM 1617 C C . SER B 1 80 ? -25.885 4.180 -11.441 1.00 49.11 80 SER B C 1
ATOM 1618 O O . SER B 1 80 ? -26.382 3.107 -11.073 1.00 50.38 80 SER B O 1
ATOM 1621 N N . PHE B 1 81 ? -24.700 4.605 -11.028 1.00 51.85 81 PHE B N 1
ATOM 1622 C CA . PHE B 1 81 ? -23.927 3.853 -10.055 1.00 50.31 81 PHE B CA 1
ATOM 1623 C C . PHE B 1 81 ? -24.026 4.482 -8.673 1.00 48.55 81 PHE B C 1
ATOM 1624 O O . PHE B 1 81 ? -23.249 4.136 -7.782 1.00 53.41 81 PHE B O 1
ATOM 1632 N N . ILE B 1 82 ? -25.012 5.372 -8.497 1.00 50.63 82 ILE B N 1
ATOM 1633 C CA . ILE B 1 82 ? -25.303 6.036 -7.216 1.00 54.17 82 ILE B CA 1
ATOM 1634 C C . ILE B 1 82 ? -26.786 5.884 -6.864 1.00 58.29 82 ILE B C 1
ATOM 1635 O O . ILE B 1 82 ? -27.580 5.438 -7.690 1.00 57.43 82 ILE B O 1
ATOM 1640 N N . LYS B 1 83 ? -27.148 6.253 -5.636 1.00 59.06 83 LYS B N 1
ATOM 1641 C CA . LYS B 1 83 ? -28.512 6.053 -5.137 1.00 63.80 83 LYS B CA 1
ATOM 1642 C C . LYS B 1 83 ? -29.501 7.134 -5.558 1.00 60.42 83 LYS B C 1
ATOM 1643 O O . LYS B 1 83 ? -30.701 6.913 -5.467 1.00 64.75 83 LYS B O 1
ATOM 1649 N N . ASP B 1 84 ? -29.013 8.285 -6.016 1.00 58.25 84 ASP B N 1
ATOM 1650 C CA . ASP B 1 84 ? -29.894 9.365 -6.497 1.00 62.33 84 ASP B CA 1
ATOM 1651 C C . ASP B 1 84 ? -30.908 8.821 -7.506 1.00 60.56 84 ASP B C 1
ATOM 1652 O O . ASP B 1 84 ? -30.560 8.032 -8.374 1.00 57.36 84 ASP B O 1
ATOM 1657 N N . ASP B 1 85 ? -32.162 9.231 -7.378 1.00 65.27 85 ASP B N 1
ATOM 1658 C CA . ASP B 1 85 ? -33.213 8.767 -8.284 1.00 69.71 85 ASP B CA 1
ATOM 1659 C C . ASP B 1 85 ? -33.251 9.643 -9.537 1.00 64.80 85 ASP B C 1
ATOM 1660 O O . ASP B 1 85 ? -33.771 10.761 -9.508 1.00 69.09 85 ASP B O 1
ATOM 1665 N N . ASP B 1 86 ? -32.700 9.129 -10.634 1.00 58.88 86 ASP B N 1
ATOM 1666 C CA . ASP B 1 86 ? -32.622 9.892 -11.880 1.00 57.61 86 ASP B CA 1
ATOM 1667 C C . ASP B 1 86 ? -33.979 10.367 -12.399 1.00 63.16 86 ASP B C 1
ATOM 1668 O O . ASP B 1 86 ? -34.063 11.385 -13.093 1.00 64.28 86 ASP B O 1
ATOM 1673 N N . ARG B 1 87 ? -35.038 9.646 -12.042 1.00 67.46 87 ARG B N 1
ATOM 1674 C CA . ARG B 1 87 ? -36.390 10.027 -12.436 1.00 68.55 87 ARG B CA 1
ATOM 1675 C C . ARG B 1 87 ? -36.753 11.435 -11.928 1.00 68.87 87 ARG B C 1
ATOM 1676 O O . ARG B 1 87 ? -37.608 12.103 -12.507 1.00 74.92 87 ARG B O 1
ATOM 1684 N N . ALA B 1 88 ? -36.072 11.901 -10.879 1.00 71.96 88 ALA B N 1
ATOM 1685 C CA . ALA B 1 88 ? -36.268 13.259 -10.355 1.00 73.42 88 ALA B CA 1
ATOM 1686 C C . ALA B 1 88 ? -35.847 14.359 -11.328 1.00 72.27 88 ALA B C 1
ATOM 1687 O O . ALA B 1 88 ? -36.460 15.420 -11.356 1.00 75.85 88 ALA B O 1
ATOM 1689 N N . TRP B 1 89 ? -34.784 14.122 -12.093 1.00 69.90 89 TRP B N 1
ATOM 1690 C CA . TRP B 1 89 ? -34.319 15.104 -13.079 1.00 64.10 89 TRP B CA 1
ATOM 1691 C C . TRP B 1 89 ? -34.699 14.728 -14.512 1.00 62.93 89 TRP B C 1
ATOM 1692 O O . TRP B 1 89 ? -34.710 15.588 -15.387 1.00 64.50 89 TRP B O 1
ATOM 1703 N N . LEU B 1 90 ? -35.015 13.456 -14.747 1.00 59.97 90 LEU B N 1
ATOM 1704 C CA . LEU B 1 90 ? -35.504 13.021 -16.053 1.00 61.65 90 LEU B CA 1
ATOM 1705 C C . LEU B 1 90 ? -36.958 13.442 -16.318 1.00 65.53 90 LEU B C 1
ATOM 1706 O O . LEU B 1 90 ? -37.383 13.539 -17.465 1.00 60.93 90 LEU B O 1
ATOM 1711 N N . GLY B 1 91 ? -37.719 13.688 -15.260 1.00 68.25 91 GLY B N 1
ATOM 1712 C CA . GLY B 1 91 ? -39.135 13.975 -15.402 1.00 71.71 91 GLY B CA 1
ATOM 1713 C C . GLY B 1 91 ? -39.816 12.887 -16.212 1.00 73.24 91 GLY B C 1
ATOM 1714 O O . GLY B 1 91 ? -39.644 11.691 -15.951 1.00 73.20 91 GLY B O 1
ATOM 1715 N N . GLN B 1 92 ? -40.554 13.305 -17.230 1.00 72.71 92 GLN B N 1
ATOM 1716 C CA . GLN B 1 92 ? -41.358 12.378 -18.012 1.00 71.25 92 GLN B CA 1
ATOM 1717 C C . GLN B 1 92 ? -40.651 11.855 -19.258 1.00 66.97 92 GLN B C 1
ATOM 1718 O O . GLN B 1 92 ? -41.303 11.292 -20.139 1.00 60.22 92 GLN B O 1
ATOM 1724 N N . ALA B 1 93 ? -39.327 12.014 -19.325 1.00 63.98 93 ALA B N 1
ATOM 1725 C CA . ALA B 1 93 ? -38.553 11.474 -20.433 1.00 66.22 93 ALA B CA 1
ATOM 1726 C C . ALA B 1 93 ? -38.843 9.984 -20.536 1.00 66.85 93 ALA B C 1
ATOM 1727 O O . ALA B 1 93 ? -38.731 9.274 -19.545 1.00 64.66 93 ALA B O 1
ATOM 1729 N N . PRO B 1 94 ? -39.237 9.506 -21.726 1.00 68.45 94 PRO B N 1
ATOM 1730 C CA . PRO B 1 94 ? -39.481 8.078 -21.856 1.00 64.62 94 PRO B CA 1
ATOM 1731 C C . PRO B 1 94 ? -38.176 7.290 -21.974 1.00 60.70 94 PRO B C 1
ATOM 1732 O O . PRO B 1 94 ? -37.911 6.691 -23.009 1.00 64.17 94 PRO B O 1
ATOM 1736 N N . VAL B 1 95 ? -37.362 7.305 -20.919 1.00 61.10 95 VAL B N 1
ATOM 1737 C CA . VAL B 1 95 ? -36.158 6.491 -20.858 1.00 50.36 95 VAL B CA 1
ATOM 1738 C C . VAL B 1 95 ? -36.319 5.492 -19.725 1.00 54.84 95 VAL B C 1
ATOM 1739 O O . VAL B 1 95 ? -37.087 5.718 -18.785 1.00 56.40 95 VAL B O 1
ATOM 1743 N N . ARG B 1 96 ? -35.616 4.369 -19.833 1.00 46.80 96 ARG B N 1
ATOM 1744 C CA . ARG B 1 96 ? -35.592 3.388 -18.763 1.00 52.87 96 ARG B CA 1
ATOM 1745 C C . ARG B 1 96 ? -34.536 3.834 -17.778 1.00 46.67 96 ARG B C 1
ATOM 1746 O O . ARG B 1 96 ? -33.458 4.250 -18.177 1.00 47.56 96 ARG B O 1
ATOM 1754 N N . VAL B 1 97 ? -34.854 3.737 -16.496 1.00 49.16 97 VAL B N 1
ATOM 1755 C CA . VAL B 1 97 ? -33.887 3.984 -15.424 1.00 50.31 97 VAL B CA 1
ATOM 1756 C C . VAL B 1 97 ? -33.372 2.643 -14.905 1.00 46.48 97 VAL B C 1
ATOM 1757 O O . VAL B 1 97 ? -34.140 1.821 -14.444 1.00 45.86 97 VAL B O 1
ATOM 1761 N N . LEU B 1 98 ? -32.066 2.432 -14.985 1.00 50.04 98 LEU B N 1
ATOM 1762 C CA . LEU B 1 98 ? -31.440 1.236 -14.436 1.00 49.69 98 LEU B CA 1
ATOM 1763 C C . LEU B 1 98 ? -30.503 1.657 -13.305 1.00 48.59 98 LEU B C 1
ATOM 1764 O O . LEU B 1 98 ? -29.413 2.186 -13.546 1.00 47.67 98 LEU B O 1
ATOM 1769 N N . SER B 1 99 ? -30.924 1.397 -12.075 1.00 49.54 99 SER B N 1
ATOM 1770 C CA . SER B 1 99 ? -30.183 1.805 -10.890 1.00 50.77 99 SER B CA 1
ATOM 1771 C C . SER B 1 99 ? -29.298 0.681 -10.359 1.00 47.88 99 SER B C 1
ATOM 1772 O O . SER B 1 99 ? -29.787 -0.369 -9.965 1.00 50.22 99 SER B O 1
ATOM 1775 N N . LEU B 1 100 ? -27.989 0.913 -10.362 1.00 52.67 100 LEU B N 1
ATOM 1776 C CA . LEU B 1 100 ? -27.008 -0.068 -9.885 1.00 53.22 100 LEU B CA 1
ATOM 1777 C C . LEU B 1 100 ? -26.060 0.616 -8.906 1.00 53.61 100 LEU B C 1
ATOM 1778 O O . LEU B 1 100 ? -24.846 0.677 -9.157 1.00 48.29 100 LEU B O 1
ATOM 1783 N N . PRO B 1 101 ? -26.613 1.142 -7.793 1.00 52.20 101 PRO B N 1
ATOM 1784 C CA . PRO B 1 101 ? -25.813 1.881 -6.835 1.00 58.33 101 PRO B CA 1
ATOM 1785 C C . PRO B 1 101 ? -24.702 1.006 -6.284 1.00 61.44 101 PRO B C 1
ATOM 1786 O O . PRO B 1 101 ? -24.923 -0.167 -5.998 1.00 65.59 101 PRO B O 1
ATOM 1790 N N . THR B 1 102 ? -23.508 1.570 -6.173 1.00 61.72 102 THR B N 1
ATOM 1791 C CA . THR B 1 102 ? -22.359 0.798 -5.757 1.00 59.59 102 THR B CA 1
ATOM 1792 C C . THR B 1 102 ? -21.289 1.686 -5.124 1.00 60.31 102 THR B C 1
ATOM 1793 O O . THR B 1 102 ? -21.454 2.895 -5.000 1.00 55.82 102 THR B O 1
ATOM 1797 N N . HIS B 1 103 ? -20.216 1.049 -4.676 1.00 65.14 103 HIS B N 1
ATOM 1798 C CA . HIS B 1 103 ? -19.073 1.737 -4.098 1.00 61.07 103 HIS B CA 1
ATOM 1799 C C . HIS B 1 103 ? -17.842 1.199 -4.800 1.00 60.77 103 HIS B C 1
ATOM 1800 O O . HIS B 1 103 ? -17.653 -0.020 -4.873 1.00 68.08 103 HIS B O 1
ATOM 1807 N N . ALA B 1 104 ? -17.018 2.093 -5.337 1.00 57.52 104 ALA B N 1
ATOM 1808 C CA . ALA B 1 104 ? -15.813 1.688 -6.083 1.00 59.72 104 ALA B CA 1
ATOM 1809 C C . ALA B 1 104 ? -14.892 0.774 -5.268 1.00 64.67 104 ALA B C 1
ATOM 1810 O O . ALA B 1 104 ? -14.348 -0.199 -5.802 1.00 70.98 104 ALA B O 1
ATOM 1812 N N . ASP B 1 105 ? -14.736 1.079 -3.977 1.00 63.93 105 ASP B N 1
ATOM 1813 C CA . ASP B 1 105 ? -13.842 0.321 -3.101 1.00 64.99 105 ASP B CA 1
ATOM 1814 C C . ASP B 1 105 ? -14.382 -1.047 -2.691 1.00 63.80 105 ASP B C 1
ATOM 1815 O O . ASP B 1 105 ? -13.734 -1.751 -1.934 1.00 67.03 105 ASP B O 1
ATOM 1820 N N . ARG B 1 106 ? -15.562 -1.420 -3.182 1.00 66.71 106 ARG B N 1
ATOM 1821 C CA . ARG B 1 106 ? -16.126 -2.741 -2.912 1.00 69.27 106 ARG B CA 1
ATOM 1822 C C . ARG B 1 106 ? -16.455 -3.539 -4.176 1.00 69.88 106 ARG B C 1
ATOM 1823 O O . ARG B 1 106 ? -16.987 -4.642 -4.059 1.00 64.72 106 ARG B O 1
ATOM 1831 N N . VAL B 1 107 ? -16.140 -3.020 -5.368 1.00 72.42 107 VAL B N 1
ATOM 1832 C CA . VAL B 1 107 ? -16.526 -3.730 -6.592 1.00 73.64 107 VAL B CA 1
ATOM 1833 C C . VAL B 1 107 ? -15.544 -4.870 -6.873 1.00 72.20 107 VAL B C 1
ATOM 1834 O O . VAL B 1 107 ? -14.328 -4.707 -6.761 1.00 69.63 107 VAL B O 1
ATOM 1838 N N . ASP B 1 108 ? -16.099 -6.029 -7.209 1.00 66.03 108 ASP B N 1
ATOM 1839 C CA . ASP B 1 108 ? -15.306 -7.210 -7.502 1.00 67.24 108 ASP B CA 1
ATOM 1840 C C . ASP B 1 108 ? -15.622 -7.700 -8.910 1.00 67.44 108 ASP B C 1
ATOM 1841 O O . ASP B 1 108 ? -16.521 -7.166 -9.580 1.00 60.78 108 ASP B O 1
ATOM 1846 N N . ASP B 1 109 ? -14.881 -8.720 -9.336 1.00 63.77 109 ASP B N 1
ATOM 1847 C CA . ASP B 1 109 ? -15.036 -9.315 -10.657 1.00 62.62 109 ASP B CA 1
ATOM 1848 C C . ASP B 1 109 ? -16.484 -9.665 -10.944 1.00 61.55 109 ASP B C 1
ATOM 1849 O O . ASP B 1 109 ? -16.983 -9.420 -12.049 1.00 59.47 109 ASP B O 1
ATOM 1854 N N . ALA B 1 110 ? -17.158 -10.234 -9.946 1.00 62.43 110 ALA B N 1
ATOM 1855 C CA . ALA B 1 110 ? -18.551 -10.651 -10.098 1.00 64.65 110 ALA B CA 1
ATOM 1856 C C . ALA B 1 110 ? -19.450 -9.467 -10.426 1.00 59.10 110 ALA B C 1
ATOM 1857 O O . ALA B 1 110 ? -20.257 -9.548 -11.343 1.00 62.98 110 ALA B O 1
ATOM 1859 N N . GLU B 1 111 ? -19.298 -8.369 -9.691 1.00 59.57 111 GLU B N 1
ATOM 1860 C CA . GLU B 1 111 ? -20.086 -7.166 -9.958 1.00 57.08 111 GLU B CA 1
ATOM 1861 C C . GLU B 1 111 ? -19.824 -6.601 -11.348 1.00 53.79 111 GLU B C 1
ATOM 1862 O O . GLU B 1 111 ? -20.749 -6.143 -12.020 1.00 54.21 111 GLU B O 1
ATOM 1868 N N . VAL B 1 112 ? -18.565 -6.625 -11.776 1.00 56.93 112 VAL B N 1
ATOM 1869 C CA . VAL B 1 112 ? -18.189 -6.119 -13.098 1.00 53.76 112 VAL B CA 1
ATOM 1870 C C . VAL B 1 112 ? -18.851 -6.904 -14.229 1.00 56.00 112 VAL B C 1
ATOM 1871 O O . VAL B 1 112 ? -19.380 -6.312 -15.173 1.00 56.45 112 VAL B O 1
ATOM 1875 N N . LEU B 1 113 ? -18.814 -8.227 -14.136 1.00 58.78 113 LEU B N 1
ATOM 1876 C CA . LEU B 1 113 ? -19.448 -9.065 -15.147 1.00 66.17 113 LEU B CA 1
ATOM 1877 C C . LEU B 1 113 ? -20.935 -8.756 -15.247 1.00 61.73 113 LEU B C 1
ATOM 1878 O O . LEU B 1 113 ? -21.473 -8.652 -16.343 1.00 58.42 113 LEU B O 1
ATOM 1883 N N . SER B 1 114 ? -21.587 -8.595 -14.100 1.00 59.42 114 SER B N 1
ATOM 1884 C CA . SER B 1 114 ? -23.007 -8.269 -14.051 1.00 58.99 114 SER B CA 1
ATOM 1885 C C . SER B 1 114 ? -23.305 -6.907 -14.689 1.00 52.85 114 SER B C 1
ATOM 1886 O O . SER B 1 114 ? -24.257 -6.768 -15.456 1.00 52.35 114 SER B O 1
ATOM 1889 N N . VAL B 1 115 ? -22.490 -5.911 -14.371 1.00 48.45 115 VAL B N 1
ATOM 1890 C CA . VAL B 1 115 ? -22.669 -4.569 -14.918 1.00 47.40 115 VAL B CA 1
ATOM 1891 C C . VAL B 1 115 ? -22.429 -4.568 -16.424 1.00 50.99 115 VAL B C 1
ATOM 1892 O O . VAL B 1 115 ? -23.262 -4.059 -17.176 1.00 45.13 115 VAL B O 1
ATOM 1896 N N . LEU B 1 116 ? -21.324 -5.170 -16.863 1.00 48.30 116 LEU B N 1
ATOM 1897 C CA . LEU B 1 116 ? -21.023 -5.253 -18.287 1.00 44.83 116 LEU B CA 1
ATOM 1898 C C . LEU B 1 116 ? -22.110 -5.997 -19.067 1.00 44.78 116 LEU B C 1
ATOM 1899 O O . LEU B 1 116 ? -22.496 -5.567 -20.160 1.00 47.11 116 LEU B O 1
ATOM 1904 N N . ARG B 1 117 ? -22.600 -7.105 -18.521 1.00 46.83 117 ARG B N 1
ATOM 1905 C CA . ARG B 1 117 ? -23.715 -7.818 -19.147 1.00 55.01 117 ARG B CA 1
ATOM 1906 C C . ARG B 1 117 ? -24.948 -6.936 -19.295 1.00 52.97 117 ARG B C 1
ATOM 1907 O O . ARG B 1 117 ? -25.597 -6.943 -20.340 1.00 56.81 117 ARG B O 1
ATOM 1915 N N . GLN B 1 118 ? -25.269 -6.191 -18.244 1.00 52.32 118 GLN B N 1
ATOM 1916 C CA . GLN B 1 118 ? -26.428 -5.314 -18.250 1.00 50.10 118 GLN B CA 1
ATOM 1917 C C . GLN B 1 118 ? -26.247 -4.106 -19.180 1.00 52.03 118 GLN B C 1
ATOM 1918 O O . GLN B 1 118 ? -27.204 -3.665 -19.825 1.00 46.98 118 GLN B O 1
ATOM 1924 N N . LEU B 1 119 ? -25.030 -3.568 -19.253 1.00 46.31 119 LEU B N 1
ATOM 1925 C CA . LEU B 1 119 ? -24.745 -2.470 -20.175 1.00 48.02 119 LEU B CA 1
ATOM 1926 C C . LEU B 1 119 ? -24.936 -2.942 -21.598 1.00 50.08 119 LEU B C 1
ATOM 1927 O O . LEU B 1 119 ? -25.613 -2.292 -22.397 1.00 45.64 119 LEU B O 1
ATOM 1932 N N . GLN B 1 120 ? -24.354 -4.098 -21.895 1.00 44.54 120 GLN B N 1
ATOM 1933 C CA . GLN B 1 120 ? -24.471 -4.687 -23.214 1.00 41.97 120 GLN B CA 1
ATOM 1934 C C . GLN B 1 120 ? -25.921 -4.921 -23.611 1.00 42.64 120 GLN B C 1
ATOM 1935 O O . GLN B 1 120 ? -26.313 -4.626 -24.724 1.00 42.02 120 GLN B O 1
ATOM 1941 N N . ALA B 1 121 ? -26.712 -5.469 -22.699 1.00 44.80 121 ALA B N 1
ATOM 1942 C CA . ALA B 1 121 ? -28.106 -5.757 -22.986 1.00 43.82 121 ALA B CA 1
ATOM 1943 C C . ALA B 1 121 ? -28.867 -4.449 -23.218 1.00 43.08 121 ALA B C 1
ATOM 1944 O O . ALA B 1 121 ? -29.704 -4.364 -24.115 1.00 41.42 121 ALA B O 1
ATOM 1946 N N . ALA B 1 122 ? -28.548 -3.423 -22.436 1.00 44.59 122 ALA B N 1
ATOM 1947 C CA . ALA B 1 122 ? -29.194 -2.120 -22.599 1.00 45.31 122 ALA B CA 1
ATOM 1948 C C . ALA B 1 122 ? -28.840 -1.516 -23.958 1.00 47.64 122 ALA B C 1
ATOM 1949 O O . ALA B 1 122 ? -29.720 -0.973 -24.627 1.00 42.52 122 ALA B O 1
ATOM 1951 N N . GLU B 1 123 ? -27.575 -1.643 -24.374 1.00 38.57 123 GLU B N 1
ATOM 1952 C CA . GLU B 1 123 ? -27.142 -1.168 -25.694 1.00 41.41 123 GLU B CA 1
ATOM 1953 C C . GLU B 1 123 ? -27.950 -1.765 -26.834 1.00 41.56 123 GLU B C 1
ATOM 1954 O O . GLU B 1 123 ? -28.212 -1.084 -27.822 1.00 43.51 123 GLU B O 1
ATOM 1960 N N . ARG B 1 124 ? -28.329 -3.037 -26.699 1.00 44.27 124 ARG B N 1
ATOM 1961 C CA . ARG B 1 124 ? -29.209 -3.696 -27.676 1.00 46.99 124 ARG B CA 1
ATOM 1962 C C . ARG B 1 124 ? -30.600 -3.052 -27.780 1.00 49.82 124 ARG B C 1
ATOM 1963 O O . ARG B 1 124 ? -31.281 -3.198 -28.806 1.00 51.23 124 ARG B O 1
ATOM 1971 N N . GLU B 1 125 ? -31.008 -2.341 -26.732 1.00 47.86 125 GLU B N 1
ATOM 1972 C CA . GLU B 1 125 ? -32.260 -1.588 -26.731 1.00 49.70 125 GLU B CA 1
ATOM 1973 C C . GLU B 1 125 ? -32.137 -0.229 -27.390 1.00 45.28 125 GLU B C 1
ATOM 1974 O O . GLU B 1 125 ? -33.122 0.345 -27.830 1.00 55.74 125 GLU B O 1
ATOM 1980 N N . GLY B 1 126 ? -30.927 0.297 -27.423 1.00 45.90 126 GLY B N 1
ATOM 1981 C CA . GLY B 1 126 ? -30.670 1.646 -27.896 1.00 45.33 126 GLY B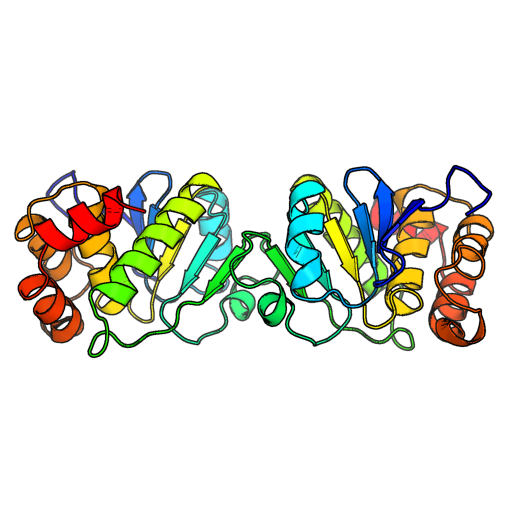 CA 1
ATOM 1982 C C . GLY B 1 126 ? -29.514 2.223 -27.104 1.00 45.80 126 GLY B C 1
ATOM 1983 O O . GLY B 1 126 ? -28.924 1.530 -26.272 1.00 42.37 126 GLY B O 1
ATOM 1984 N N . PRO B 1 127 ? -29.193 3.503 -27.339 1.00 45.37 127 PRO B N 1
ATOM 1985 C CA . PRO B 1 127 ? -28.064 4.128 -26.659 1.00 39.25 127 PRO B CA 1
ATOM 1986 C C . PRO B 1 127 ? -28.223 4.229 -25.150 1.00 41.91 127 PRO B C 1
ATOM 1987 O O . PRO B 1 127 ? -29.332 4.406 -24.635 1.00 41.16 127 PRO B O 1
ATOM 1991 N N . VAL B 1 128 ? -27.081 4.170 -24.472 1.00 42.86 128 VAL B N 1
ATOM 1992 C CA . VAL B 1 128 ? -27.002 4.068 -23.037 1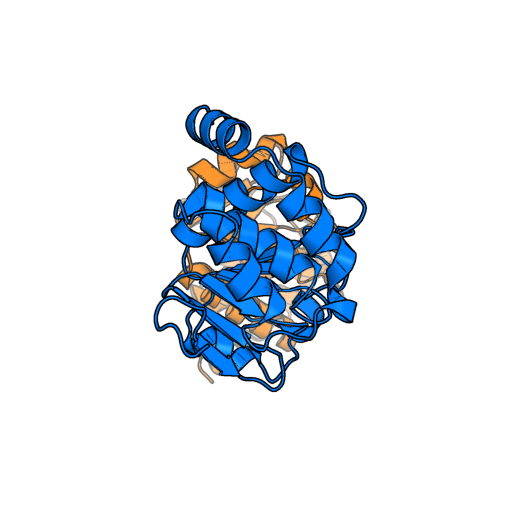.00 43.92 128 VAL B CA 1
ATOM 1993 C C . VAL B 1 128 ? -26.160 5.215 -22.474 1.00 46.94 128 VAL B C 1
ATOM 1994 O O . VAL B 1 128 ? -25.096 5.548 -23.020 1.00 38.73 128 VAL B O 1
ATOM 1998 N N . LEU B 1 129 ? -26.648 5.823 -21.396 1.00 39.78 129 LEU B N 1
ATOM 1999 C CA . LEU B 1 129 ? -25.839 6.717 -20.586 1.00 44.73 129 LEU B CA 1
ATOM 2000 C C . LEU B 1 129 ? -25.591 6.042 -19.264 1.00 42.47 129 LEU B C 1
ATOM 2001 O O . LEU B 1 129 ? -26.536 5.659 -18.573 1.00 52.90 129 LEU B O 1
ATOM 2006 N N . MET B 1 130 ? -24.327 5.921 -18.893 1.00 46.87 130 MET B N 1
ATOM 2007 C CA . MET B 1 130 ? -23.982 5.452 -17.563 1.00 47.35 130 MET B CA 1
ATOM 2008 C C . MET B 1 130 ? -23.259 6.570 -16.843 1.00 50.28 130 MET B C 1
ATOM 2009 O O . MET B 1 130 ? -22.409 7.243 -17.433 1.00 44.55 130 MET B O 1
ATOM 2014 N N . HIS B 1 131 ? -23.617 6.785 -15.578 1.00 50.31 131 HIS B N 1
ATOM 2015 C CA . HIS B 1 131 ? -23.032 7.856 -14.783 1.00 49.12 131 HIS B CA 1
ATOM 2016 C C . HIS B 1 131 ? -22.955 7.509 -13.305 1.00 53.01 131 HIS B C 1
ATOM 2017 O O . HIS B 1 131 ? -23.610 6.588 -12.828 1.00 49.12 131 HIS B O 1
ATOM 2024 N N . CYS B 1 132 ? -22.137 8.280 -12.597 1.00 55.45 132 CYS B N 1
ATOM 2025 C CA . CYS B 1 132 ? -22.044 8.226 -11.153 1.00 55.00 132 CYS B CA 1
ATOM 2026 C C . CYS B 1 132 ? -22.234 9.665 -10.632 1.00 60.56 132 CYS B C 1
ATOM 2027 O O . CYS B 1 132 ? -23.049 10.410 -11.189 1.00 60.68 132 CYS B O 1
ATOM 2030 N N . LYS B 1 133 ? -21.514 10.058 -9.584 1.00 54.91 133 L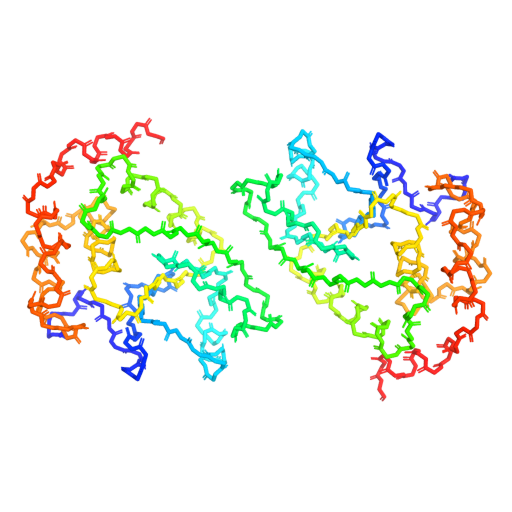YS B N 1
ATOM 2031 C CA . LYS B 1 133 ? -21.621 11.420 -9.051 1.00 61.29 133 LYS B CA 1
ATOM 2032 C C . LYS B 1 133 ? -20.745 12.366 -9.846 1.00 57.83 133 LYS B C 1
ATOM 2033 O O . LYS B 1 133 ? -21.223 13.377 -10.346 1.00 52.89 133 LYS B O 1
ATOM 2039 N N . HIS B 1 134 ? -19.464 12.021 -9.957 1.00 58.14 134 HIS B N 1
ATOM 2040 C CA . HIS B 1 134 ? -18.470 12.885 -10.590 1.00 59.01 134 HIS B CA 1
ATOM 2041 C C . HIS B 1 134 ? -18.011 12.398 -11.954 1.00 53.95 134 HIS B C 1
ATOM 2042 O O . HIS B 1 134 ? -17.203 13.055 -12.592 1.00 55.26 134 HIS B O 1
ATOM 2049 N N . GLY B 1 135 ? -18.500 11.241 -12.383 1.00 52.93 135 GLY B N 1
ATOM 2050 C CA . GLY B 1 135 ? -18.229 10.735 -13.725 1.00 54.42 135 GLY B CA 1
ATOM 2051 C C . GLY B 1 135 ? -16.831 10.213 -14.022 1.00 54.44 135 GLY B C 1
ATOM 2052 O O . GLY B 1 135 ? -16.483 10.032 -15.195 1.00 47.84 135 GLY B O 1
ATOM 2053 N N . ASN B 1 136 ? -16.037 9.955 -12.977 1.00 57.58 136 ASN B N 1
ATOM 2054 C CA . ASN B 1 136 ? -14.623 9.579 -13.145 1.00 57.24 136 ASN B CA 1
ATOM 2055 C C . ASN B 1 136 ? -14.078 8.392 -12.329 1.00 57.04 136 ASN B C 1
ATOM 2056 O O . ASN B 1 136 ? -13.049 7.831 -12.705 1.00 64.62 136 ASN B O 1
ATOM 2061 N N . ASN B 1 137 ? -14.727 8.029 -11.220 1.00 61.72 137 ASN B N 1
ATOM 2062 C CA . ASN B 1 137 ? -14.266 6.914 -10.372 1.00 60.46 137 ASN B CA 1
ATOM 2063 C C . ASN B 1 137 ? -15.053 5.618 -10.628 1.00 59.45 137 ASN B C 1
ATOM 2064 O O . ASN B 1 137 ? -14.518 4.680 -11.214 1.00 57.03 137 ASN B O 1
ATOM 2069 N N . ARG B 1 138 ? -16.323 5.584 -10.221 1.00 52.81 138 ARG B N 1
ATOM 2070 C CA . ARG B 1 138 ? -17.183 4.432 -10.489 1.00 55.58 138 ARG B CA 1
ATOM 2071 C C . ARG B 1 138 ? -17.375 4.253 -11.990 1.00 53.96 138 ARG B C 1
ATOM 2072 O O . ARG B 1 138 ? -17.135 3.170 -12.528 1.00 51.36 138 ARG B O 1
ATOM 2080 N N . THR B 1 139 ? -17.764 5.331 -12.662 1.00 50.76 139 THR B N 1
ATOM 2081 C CA . THR B 1 139 ? -17.951 5.296 -14.096 1.00 54.32 139 THR B CA 1
ATOM 2082 C C . THR B 1 139 ? -16.648 4.982 -14.818 1.00 51.55 139 THR B C 1
ATOM 2083 O O . THR B 1 139 ? -16.647 4.260 -15.801 1.00 52.29 139 THR B O 1
ATOM 2087 N N . GLY B 1 140 ? -15.545 5.527 -14.328 1.00 55.32 140 GLY B N 1
ATOM 2088 C CA . GLY B 1 140 ? -14.231 5.261 -14.912 1.00 59.90 140 GLY B CA 1
ATOM 2089 C C . GLY B 1 140 ? -13.819 3.807 -14.781 1.00 59.13 140 GLY B C 1
ATOM 2090 O O . GLY B 1 140 ? -13.178 3.260 -15.676 1.00 61.60 140 GLY B O 1
ATOM 2091 N N . LEU B 1 141 ? -14.171 3.194 -13.653 1.00 57.55 141 LEU B N 1
ATOM 2092 C CA . LEU B 1 141 ? -13.954 1.766 -13.447 1.00 56.98 141 LEU B CA 1
ATOM 2093 C C . LEU B 1 141 ? -14.752 0.954 -14.474 1.00 53.91 141 LEU B C 1
ATOM 2094 O O . LEU B 1 141 ? -14.185 0.205 -15.268 1.00 50.99 141 LEU B O 1
ATOM 2099 N N . PHE B 1 142 ? -16.065 1.132 -14.498 1.00 49.73 142 PHE B N 1
ATOM 2100 C CA . PHE B 1 142 ? -16.887 0.359 -15.444 1.00 48.72 142 PHE B CA 1
ATOM 2101 C C . PHE B 1 142 ? -16.582 0.672 -16.927 1.00 42.07 142 PHE B C 1
ATOM 2102 O O . PHE B 1 142 ? -16.511 -0.228 -17.762 1.00 45.90 142 PHE B O 1
ATOM 2110 N N . ALA B 1 143 ? -16.310 1.931 -17.235 1.00 44.18 143 ALA B N 1
ATOM 2111 C CA . ALA B 1 143 ? -15.889 2.297 -18.586 1.00 45.35 143 ALA B CA 1
ATOM 2112 C C . ALA B 1 143 ? -14.622 1.565 -18.983 1.00 43.61 143 ALA B C 1
ATOM 2113 O O . ALA B 1 143 ? -14.546 0.979 -20.056 1.00 47.87 143 ALA B O 1
ATOM 2115 N N . ALA B 1 144 ? -13.619 1.622 -18.114 1.00 45.55 144 ALA B N 1
ATOM 2116 C CA . ALA B 1 144 ? -12.343 0.948 -18.362 1.00 44.98 144 ALA B CA 1
ATOM 2117 C C . ALA B 1 144 ? -12.525 -0.543 -18.559 1.00 42.90 144 ALA B C 1
ATOM 2118 O O . ALA B 1 144 ? -11.918 -1.144 -19.444 1.00 49.32 144 ALA B O 1
ATOM 2120 N N . MET B 1 145 ? -13.345 -1.154 -17.717 1.00 48.65 145 MET B N 1
ATOM 2121 C CA . MET B 1 145 ? -13.592 -2.588 -17.842 1.00 50.47 145 MET B CA 1
ATOM 2122 C C . MET B 1 145 ? -14.384 -2.920 -19.106 1.00 50.83 145 MET B C 1
ATOM 2123 O O . MET B 1 145 ? -14.187 -3.983 -19.699 1.00 52.73 145 MET B O 1
ATOM 2128 N N . TYR B 1 146 ? -15.269 -2.017 -19.517 1.00 45.94 146 TYR B N 1
ATOM 2129 C CA . TYR B 1 146 ? -15.942 -2.165 -20.804 1.00 49.42 146 TYR B CA 1
ATOM 2130 C C . TYR B 1 146 ? -14.918 -2.140 -21.935 1.00 45.48 146 TYR B C 1
ATOM 2131 O O . TYR B 1 146 ? -14.987 -2.951 -22.845 1.00 48.14 146 TYR B O 1
ATOM 2140 N N . ARG B 1 147 ? -13.975 -1.203 -21.882 1.00 47.31 147 ARG B N 1
ATOM 2141 C CA . ARG B 1 147 ? -12.935 -1.132 -22.909 1.00 44.53 147 ARG B CA 1
ATOM 2142 C C . ARG B 1 147 ? -12.170 -2.453 -22.995 1.00 48.04 147 ARG B C 1
ATOM 2143 O O . ARG B 1 147 ? -11.948 -2.981 -24.083 1.00 50.48 147 ARG B O 1
ATOM 2151 N N . ILE B 1 148 ? -11.778 -2.980 -21.842 1.00 52.71 148 ILE B N 1
ATOM 2152 C CA . ILE B 1 148 ? -10.938 -4.175 -21.788 1.00 59.82 148 ILE B CA 1
ATOM 2153 C C . ILE B 1 148 ? -11.721 -5.438 -22.165 1.00 56.90 148 ILE B C 1
ATOM 2154 O O . ILE B 1 148 ? -11.352 -6.159 -23.092 1.00 56.55 148 ILE B O 1
ATOM 2159 N N . VAL B 1 149 ? -12.787 -5.704 -21.425 1.00 53.08 149 VAL B N 1
ATOM 2160 C CA . VAL B 1 149 ? -13.516 -6.961 -21.552 1.00 56.34 149 VAL B CA 1
ATOM 2161 C C . VAL B 1 149 ? -14.389 -6.957 -22.801 1.00 56.17 149 VAL B C 1
ATOM 2162 O O . VAL B 1 149 ? -14.444 -7.938 -23.524 1.00 54.92 149 VAL B O 1
ATOM 2166 N N . VAL B 1 150 ? -15.083 -5.859 -23.052 1.00 51.55 150 VAL B N 1
ATOM 2167 C CA . VAL B 1 150 ? -15.984 -5.823 -24.185 1.00 53.02 150 VAL B CA 1
ATOM 2168 C C . VAL B 1 150 ? -15.271 -5.469 -25.491 1.00 46.84 150 VAL B C 1
ATOM 2169 O O . VAL B 1 150 ? -15.545 -6.073 -26.503 1.00 47.13 150 VAL B O 1
ATOM 2173 N N . GLN B 1 151 ? -14.373 -4.489 -25.480 1.00 47.09 151 GLN B N 1
ATOM 2174 C CA . GLN B 1 151 ? -13.716 -4.051 -26.724 1.00 44.32 151 GLN B CA 1
ATOM 2175 C C . GLN B 1 151 ? -12.283 -4.565 -26.874 1.00 47.58 151 GLN B C 1
ATOM 2176 O O . GLN B 1 151 ? -11.619 -4.270 -27.869 1.00 47.73 151 GLN B O 1
ATOM 2182 N N . GLY B 1 152 ? -11.811 -5.326 -25.895 1.00 45.29 152 GLY B N 1
ATOM 2183 C CA . GLY B 1 152 ? -10.506 -5.995 -26.010 1.00 49.07 152 GLY B CA 1
ATOM 2184 C C . 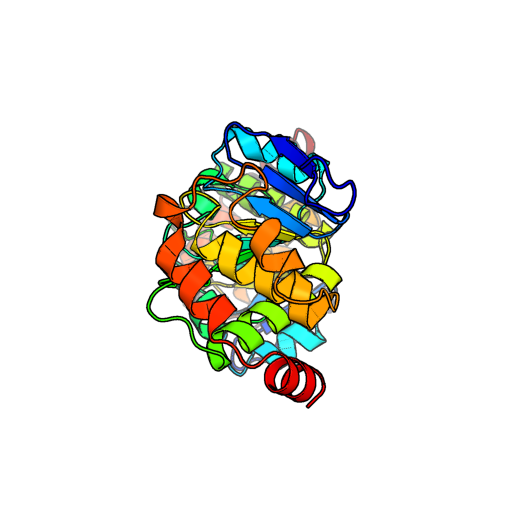GLY B 1 152 ? -9.305 -5.072 -25.949 1.00 51.58 152 GLY B C 1
ATOM 2185 O O . GLY B 1 152 ? -8.244 -5.423 -26.461 1.00 59.34 152 GLY B O 1
ATOM 2186 N N . TRP B 1 153 ? -9.451 -3.891 -25.345 1.00 54.96 153 TRP B N 1
ATOM 2187 C CA . TRP B 1 153 ? -8.291 -2.993 -25.153 1.00 58.06 153 TRP B CA 1
ATOM 2188 C C . TRP B 1 153 ? -7.303 -3.640 -24.182 1.00 61.14 153 TRP B C 1
ATOM 2189 O O . TRP B 1 153 ? -7.720 -4.404 -23.313 1.00 62.26 153 TRP B O 1
ATOM 2200 N N . ASP B 1 154 ? -6.012 -3.324 -24.312 1.00 74.64 154 ASP B N 1
ATOM 2201 C CA . ASP B 1 154 ? -4.978 -3.958 -23.455 1.00 86.89 154 ASP B CA 1
ATOM 2202 C C . ASP B 1 154 ? -4.655 -3.177 -22.172 1.00 89.48 154 ASP B C 1
ATOM 2203 O O . ASP B 1 154 ? -3.554 -2.663 -22.000 1.00 116.20 154 ASP B O 1
ATOM 2208 N N . LYS B 1 155 ? -5.643 -3.092 -21.284 1.00 83.58 155 LYS B N 1
ATOM 2209 C CA . LYS B 1 155 ? -5.451 -2.684 -19.872 1.00 80.54 155 LYS B CA 1
ATOM 2210 C C . LYS B 1 155 ? -4.699 -1.376 -19.594 1.00 75.84 155 LYS B C 1
ATOM 2211 O O . LYS B 1 155 ? -5.294 -0.435 -19.063 1.00 64.86 155 LYS B O 1
ATOM 2217 N N . GLN B 1 156 ? -3.401 -1.322 -19.903 1.00 75.60 156 GLN B N 1
ATOM 2218 C CA . GLN B 1 156 ? -2.649 -0.070 -19.784 1.00 79.93 156 GLN B CA 1
ATOM 2219 C C . GLN B 1 156 ? -3.367 1.007 -20.575 1.00 71.42 156 GLN B C 1
ATOM 2220 O O . GLN B 1 156 ? -3.497 2.141 -20.113 1.00 70.28 156 GLN B O 1
ATOM 2226 N N . ALA B 1 157 ? -3.844 0.628 -21.758 1.00 65.41 157 ALA B N 1
ATOM 2227 C CA . ALA B 1 157 ? -4.574 1.531 -22.642 1.00 63.89 157 ALA B CA 1
ATOM 2228 C C . ALA B 1 157 ? -5.845 2.044 -21.987 1.00 60.00 157 ALA B C 1
ATOM 2229 O O . ALA B 1 157 ? -6.079 3.251 -21.962 1.00 62.16 157 ALA B O 1
ATOM 2231 N N . ALA B 1 158 ? -6.658 1.131 -21.453 1.00 56.86 158 ALA B N 1
ATOM 2232 C CA . ALA B 1 158 ? -7.880 1.532 -20.745 1.00 60.56 158 ALA B CA 1
ATOM 2233 C C . ALA B 1 158 ? -7.552 2.395 -19.527 1.00 61.00 158 ALA B C 1
ATOM 2234 O O . ALA B 1 158 ? -8.244 3.373 -19.248 1.00 53.74 158 ALA B O 1
ATOM 2236 N N . LEU B 1 159 ? -6.494 2.026 -18.804 1.00 55.90 159 LEU B N 1
ATOM 2237 C CA . LEU B 1 159 ? -6.043 2.807 -17.646 1.00 60.24 159 LEU B CA 1
ATOM 2238 C C . LEU B 1 159 ? -5.618 4.217 -18.023 1.00 59.71 159 LEU B C 1
ATOM 2239 O O . LEU B 1 159 ? -5.870 5.154 -17.270 1.00 54.04 159 LEU B O 1
ATOM 2244 N N . GLU B 1 160 ? -4.961 4.362 -19.172 1.00 62.06 160 GLU B N 1
ATOM 2245 C CA . GLU B 1 160 ? -4.522 5.677 -19.627 1.00 63.14 160 GLU B CA 1
ATOM 2246 C C . GLU B 1 160 ? -5.709 6.533 -20.024 1.00 60.90 160 GLU B C 1
ATOM 2247 O O . GLU B 1 160 ? -5.706 7.738 -19.768 1.00 59.64 160 GLU B O 1
ATOM 2253 N N . GLU B 1 161 ? -6.720 5.925 -20.652 1.00 52.47 161 GLU B N 1
ATOM 2254 C CA . GLU B 1 161 ? -7.940 6.660 -20.944 1.00 52.66 161 GLU B CA 1
ATOM 2255 C C . GLU B 1 161 ? -8.537 7.141 -19.630 1.00 51.25 161 GLU B C 1
ATOM 2256 O O . GLU B 1 161 ? -8.784 8.335 -19.448 1.00 54.41 161 GLU B O 1
ATOM 2262 N N . MET B 1 162 ? -8.730 6.205 -18.703 1.00 53.26 162 MET B N 1
ATOM 2263 C CA . MET B 1 162 ? -9.123 6.545 -17.356 1.00 62.14 162 MET B CA 1
ATOM 2264 C C . MET B 1 162 ? -7.863 7.354 -16.943 1.00 72.53 162 MET B C 1
ATOM 2265 O O . MET B 1 162 ? -6.822 7.272 -17.607 1.00 87.09 162 MET B O 1
ATOM 2270 N N . GLN B 1 163 ? -7.909 8.137 -15.891 1.00 74.87 163 GLN B N 1
ATOM 2271 C CA . GLN B 1 163 ? -6.672 8.840 -15.420 1.00 77.50 163 GLN B CA 1
ATOM 2272 C C . GLN B 1 163 ? -6.164 10.027 -16.264 1.00 81.73 163 GLN B C 1
ATOM 2273 O O . GLN B 1 163 ? -5.739 11.017 -15.672 1.00 92.39 163 GLN B O 1
ATOM 2279 N N . HIS B 1 164 ? -6.136 9.936 -17.603 1.00 78.40 164 HIS B N 1
ATOM 2280 C CA . HIS B 1 164 ? -5.611 11.046 -18.425 1.00 70.41 164 HIS B CA 1
ATOM 2281 C C . HIS B 1 164 ? -6.535 11.504 -19.556 1.00 70.21 164 HIS B C 1
ATOM 2282 O O . HIS B 1 164 ? -6.119 12.282 -20.414 1.00 66.87 164 HIS B O 1
ATOM 2289 N N . GLY B 1 165 ? -7.789 11.057 -19.543 1.00 60.35 165 GLY B N 1
ATOM 2290 C CA . GLY B 1 165 ? -8.733 11.402 -20.600 1.00 62.48 165 GLY B CA 1
ATOM 2291 C C . GLY B 1 165 ? -9.521 12.679 -20.350 1.00 64.61 165 GLY B C 1
ATOM 2292 O O . GLY B 1 165 ? -10.418 13.016 -21.131 1.00 59.68 165 GLY B O 1
ATOM 2293 N N . GLY B 1 166 ? -9.199 13.380 -19.267 1.00 61.12 166 GLY B N 1
ATOM 2294 C CA . GLY B 1 166 ? -9.876 14.625 -18.903 1.00 61.23 166 GLY B CA 1
ATOM 2295 C C . GLY B 1 166 ? -11.121 14.437 -18.046 1.00 59.63 166 GLY B C 1
ATOM 2296 O O . GLY B 1 166 ? -11.875 15.386 -17.842 1.00 57.49 166 GLY B O 1
ATOM 2297 N N . PHE B 1 167 ? -11.336 13.225 -17.536 1.00 57.46 167 PHE B N 1
ATOM 2298 C CA . PHE B 1 167 ? -12.525 12.920 -16.726 1.00 57.14 167 PHE B CA 1
ATOM 2299 C C . PHE B 1 167 ? -12.345 13.403 -15.293 1.00 61.10 167 PHE B C 1
ATOM 2300 O O . PHE B 1 167 ? -13.320 13.668 -14.598 1.00 62.32 167 PHE B O 1
ATOM 2308 N N . GLY B 1 168 ? -11.088 13.501 -14.867 1.00 61.71 168 GLY B N 1
ATOM 2309 C CA . GLY B 1 168 ? -10.716 13.993 -13.546 1.00 70.38 168 GLY B CA 1
ATOM 2310 C C . GLY B 1 168 ? -9.218 13.791 -13.363 1.00 77.74 168 GLY B C 1
ATOM 2311 O O . GLY B 1 168 ? -8.516 13.464 -14.324 1.00 73.60 168 GLY B O 1
ATOM 2312 N N . ASP B 1 169 ? -8.713 13.953 -12.143 1.00 83.49 169 ASP B N 1
ATOM 2313 C CA . ASP B 1 169 ? -7.298 13.612 -11.875 1.00 94.46 169 ASP B CA 1
ATOM 2314 C C . ASP B 1 169 ? -7.168 12.271 -11.124 1.00 94.63 169 ASP B C 1
ATOM 2315 O O . ASP B 1 169 ? -8.159 11.720 -10.630 1.00 85.58 169 ASP B O 1
ATOM 2320 N N . GLU B 1 170 ? -5.943 11.745 -11.072 1.00 101.41 170 GLU B N 1
ATOM 2321 C CA . GLU B 1 170 ? -5.668 10.423 -10.490 1.00 98.26 170 GLU B CA 1
ATOM 2322 C C . GLU B 1 170 ? -6.129 10.306 -9.037 1.00 90.45 170 GLU B C 1
ATOM 2323 O O . GLU B 1 170 ? -6.636 9.268 -8.626 1.00 87.70 170 GLU B O 1
ATOM 2329 N N . ASP B 1 171 ? -5.958 11.381 -8.275 1.00 90.74 171 ASP B N 1
ATOM 2330 C CA . ASP B 1 171 ? -6.387 11.435 -6.872 1.00 99.51 171 ASP B CA 1
ATOM 2331 C C . ASP B 1 171 ? -7.865 11.073 -6.692 1.00 94.02 171 ASP B C 1
ATOM 2332 O O . ASP B 1 171 ? -8.240 10.477 -5.687 1.00 90.73 171 ASP B O 1
ATOM 2337 N N . ASP B 1 172 ? -8.696 11.476 -7.651 1.00 95.37 172 ASP B N 1
ATOM 2338 C CA . ASP B 1 172 ? -10.142 11.243 -7.585 1.00 92.09 172 ASP B CA 1
ATOM 2339 C C . ASP B 1 172 ? -10.552 9.777 -7.762 1.00 91.22 172 ASP B C 1
ATOM 2340 O O . ASP B 1 172 ? -11.680 9.417 -7.422 1.00 91.15 172 ASP B O 1
ATOM 2345 N N . MET B 1 173 ? -9.657 8.938 -8.285 1.00 82.72 173 MET B N 1
ATOM 2346 C CA . MET B 1 173 ? -10.055 7.624 -8.791 1.00 76.62 173 MET B CA 1
ATOM 2347 C C . MET B 1 173 ? -9.111 6.478 -8.402 1.00 77.80 173 MET B C 1
ATOM 2348 O O . MET B 1 173 ? -8.962 5.512 -9.155 1.00 73.83 173 MET B O 1
ATOM 2353 N N . ARG B 1 174 ? -8.496 6.569 -7.227 1.00 76.86 174 ARG B N 1
ATOM 2354 C CA . ARG B 1 174 ? -7.572 5.530 -6.770 1.00 83.05 174 ARG B CA 1
ATOM 2355 C C . ARG B 1 174 ? -8.228 4.156 -6.663 1.00 82.19 174 ARG B C 1
ATOM 2356 O O . ARG B 1 174 ? -7.587 3.141 -6.934 1.00 81.83 174 ARG B O 1
ATOM 2364 N N . ASP B 1 175 ? -9.498 4.128 -6.266 1.00 81.15 175 ASP B N 1
ATOM 2365 C CA . ASP B 1 175 ? -10.234 2.869 -6.113 1.00 80.77 175 ASP B CA 1
ATOM 2366 C C . ASP B 1 175 ? -10.386 2.194 -7.468 1.00 74.22 175 ASP B C 1
ATOM 2367 O O . ASP B 1 175 ? -9.983 1.050 -7.644 1.00 81.02 175 ASP B O 1
ATOM 2372 N N . ALA B 1 176 ? -10.954 2.922 -8.424 1.00 69.86 176 ALA B N 1
ATOM 2373 C CA . ALA B 1 176 ? -11.063 2.438 -9.792 1.00 68.72 176 ALA B CA 1
ATOM 2374 C C . ALA B 1 176 ? -9.710 1.904 -10.275 1.00 73.46 176 ALA B C 1
ATOM 2375 O O . ALA B 1 176 ? -9.625 0.790 -10.790 1.00 72.09 176 ALA B O 1
ATOM 2377 N N . SER B 1 177 ? -8.659 2.699 -10.079 1.00 72.31 177 SER B N 1
ATOM 2378 C CA . SER B 1 177 ? -7.315 2.343 -10.533 1.00 73.46 177 SER B CA 1
ATOM 2379 C C . SER B 1 177 ? -6.818 1.042 -9.920 1.00 72.29 177 SER B C 1
ATOM 2380 O O . SER B 1 177 ? -6.345 0.161 -10.635 1.00 72.79 177 SER B O 1
ATOM 2383 N N . ALA B 1 178 ? -6.945 0.920 -8.603 1.00 72.51 178 ALA B N 1
ATOM 2384 C CA . ALA B 1 178 ? -6.514 -0.286 -7.899 1.00 73.35 178 ALA B CA 1
ATOM 2385 C C . ALA B 1 178 ? -7.288 -1.524 -8.378 1.00 74.64 178 ALA B C 1
ATOM 2386 O O . ALA B 1 178 ? -6.701 -2.593 -8.563 1.00 73.38 178 ALA B O 1
ATOM 2388 N N . TYR B 1 179 ? -8.596 -1.390 -8.589 1.00 68.21 179 TYR B N 1
ATOM 2389 C CA . TYR B 1 179 ? -9.364 -2.529 -9.074 1.00 68.80 179 TYR B CA 1
ATOM 2390 C C . TYR B 1 179 ? -8.919 -2.945 -10.469 1.00 67.51 179 TYR B C 1
ATOM 2391 O O . TYR B 1 179 ? -8.665 -4.119 -10.723 1.00 73.96 179 TYR B O 1
ATOM 2400 N N . VAL B 1 180 ? -8.821 -1.980 -11.370 1.00 62.84 180 VAL B N 1
ATOM 2401 C CA . VAL B 1 180 ? -8.415 -2.293 -12.729 1.00 67.65 180 VAL B CA 1
ATOM 2402 C C . VAL B 1 180 ? -7.036 -2.957 -12.731 1.00 73.22 180 VAL B C 1
ATOM 2403 O O . VAL B 1 180 ? -6.866 -4.026 -13.315 1.00 71.92 180 VAL B O 1
ATOM 2407 N N . ARG B 1 181 ? -6.066 -2.334 -12.064 1.00 81.81 181 ARG B N 1
ATOM 2408 C CA . ARG B 1 181 ? -4.720 -2.907 -11.949 1.00 83.37 181 ARG B CA 1
ATOM 2409 C C . ARG B 1 181 ? -4.768 -4.348 -11.464 1.00 82.71 181 ARG B C 1
ATOM 2410 O O . ARG B 1 181 ? -4.006 -5.183 -11.943 1.00 82.02 181 ARG B O 1
ATOM 2418 N N . GLY B 1 182 ? -5.673 -4.634 -10.529 1.00 79.96 182 GLY B N 1
ATOM 2419 C CA . GLY B 1 182 ? -5.781 -5.965 -9.933 1.00 85.13 182 GLY B CA 1
ATOM 2420 C C . GLY B 1 182 ? -6.556 -7.012 -10.714 1.00 81.05 182 GLY B C 1
ATOM 2421 O O . GLY B 1 182 ? -6.334 -8.201 -10.534 1.00 88.15 182 GLY B O 1
ATOM 2422 N N . ALA B 1 183 ? -7.465 -6.586 -11.579 1.00 87.48 183 ALA B N 1
ATOM 2423 C CA . ALA B 1 183 ? -8.393 -7.513 -12.237 1.00 82.12 183 ALA B CA 1
ATOM 2424 C C . ALA B 1 183 ? -7.725 -8.508 -13.196 1.00 81.27 183 ALA B C 1
ATOM 2425 O O . ALA B 1 183 ? -6.764 -8.175 -13.896 1.00 75.15 183 ALA B O 1
ATOM 2427 N N . ASP B 1 184 ? -8.257 -9.729 -13.218 1.00 78.71 184 ASP B N 1
ATOM 2428 C CA . ASP B 1 184 ? -7.819 -10.774 -14.148 1.00 85.58 184 ASP B CA 1
ATOM 2429 C C . ASP B 1 184 ? -8.604 -10.679 -15.462 1.00 80.89 184 ASP B C 1
ATOM 2430 O O . ASP B 1 184 ? -9.728 -11.173 -15.575 1.00 78.69 184 ASP B O 1
ATOM 2435 N N . VAL B 1 185 ? -7.995 -10.053 -16.461 1.00 81.67 185 VAL B N 1
ATOM 2436 C CA . VAL B 1 185 ? -8.705 -9.749 -17.702 1.00 79.63 185 VAL B CA 1
ATOM 2437 C C . VAL B 1 185 ? -9.072 -11.039 -18.444 1.00 79.96 185 VAL B C 1
ATOM 2438 O O . VAL B 1 185 ? -10.189 -11.175 -18.935 1.00 70.19 185 VAL B O 1
ATOM 2442 N N . ASP B 1 186 ? -8.139 -11.988 -18.502 1.00 77.45 186 ASP B N 1
ATOM 2443 C CA . ASP B 1 186 ? -8.365 -13.265 -19.187 1.00 78.14 186 ASP B CA 1
ATOM 2444 C C . ASP B 1 186 ? -9.595 -13.976 -18.620 1.00 79.48 186 ASP B C 1
ATOM 2445 O O . ASP B 1 186 ? -10.468 -14.429 -19.369 1.00 78.44 186 ASP B O 1
ATOM 2450 N N . GLY B 1 187 ? -9.650 -14.059 -17.293 1.00 79.46 187 GLY B N 1
ATOM 2451 C CA . GLY B 1 187 ? -10.748 -14.718 -16.593 1.00 76.76 187 GLY B CA 1
ATOM 2452 C C . GLY B 1 187 ? -12.067 -14.025 -16.831 1.00 75.82 187 GLY B C 1
ATOM 2453 O O . GLY B 1 187 ? -13.087 -14.682 -17.034 1.00 70.81 187 GLY B O 1
ATOM 2454 N N . LEU B 1 188 ? -12.044 -12.691 -16.808 1.00 72.65 188 LEU B N 1
ATOM 2455 C CA . LEU B 1 188 ? -13.249 -11.902 -17.065 1.00 74.94 188 LEU B CA 1
ATOM 2456 C C . LEU B 1 188 ? -13.762 -12.112 -18.487 1.00 72.09 188 LEU B C 1
ATOM 2457 O O . LEU B 1 188 ? -14.967 -12.222 -18.702 1.00 71.47 188 LEU B O 1
ATOM 2462 N N . ARG B 1 189 ? -12.845 -12.175 -19.448 1.00 71.42 189 ARG B N 1
ATOM 2463 C CA . ARG B 1 189 ? -13.215 -12.412 -20.846 1.00 67.39 189 ARG B CA 1
ATOM 2464 C C . ARG B 1 189 ? -13.793 -13.804 -21.002 1.00 69.94 189 ARG B C 1
ATOM 2465 O O . ARG B 1 189 ? -14.859 -13.970 -21.603 1.00 69.81 189 ARG B O 1
ATOM 2473 N N . LEU B 1 190 ? -13.093 -14.791 -20.443 1.00 73.52 190 LEU B N 1
ATOM 2474 C CA . LEU B 1 190 ? -13.554 -16.171 -20.449 1.00 79.84 190 LEU B CA 1
ATOM 2475 C C . LEU B 1 190 ? -14.944 -16.258 -19.828 1.00 81.18 190 LEU B C 1
ATOM 2476 O O . LEU B 1 190 ? -15.843 -16.856 -20.410 1.00 83.28 190 LEU B O 1
ATOM 2481 N N . ALA B 1 191 ? -15.125 -15.656 -18.653 1.00 83.53 191 ALA B N 1
ATOM 2482 C CA . ALA B 1 191 ? -16.416 -15.704 -17.955 1.00 83.85 191 ALA B CA 1
ATOM 2483 C C . ALA B 1 191 ? -17.511 -14.991 -18.742 1.00 80.05 191 ALA B C 1
ATOM 2484 O O . ALA B 1 191 ? -18.657 -15.433 -18.748 1.00 83.43 191 ALA B O 1
ATOM 2486 N N . MET B 1 192 ? -17.144 -13.898 -19.408 1.00 77.89 192 MET B N 1
ATOM 2487 C CA . MET B 1 192 ? -18.069 -13.162 -20.258 1.00 78.04 192 MET B CA 1
ATOM 2488 C C . MET B 1 192 ? -18.564 -14.050 -21.397 1.00 78.42 192 MET B C 1
ATOM 2489 O O . MET B 1 192 ? -19.756 -14.068 -21.690 1.00 75.42 192 MET B O 1
ATOM 2494 N N . ALA B 1 193 ? -17.654 -14.786 -22.030 1.00 78.67 193 ALA B N 1
ATOM 2495 C CA . ALA B 1 193 ? -18.034 -15.817 -23.004 1.00 87.95 193 ALA B CA 1
ATOM 2496 C C . ALA B 1 193 ? -18.713 -17.009 -22.306 1.00 91.42 193 ALA B C 1
ATOM 2497 O O . ALA B 1 193 ? -19.687 -17.545 -22.822 1.00 94.62 193 ALA B O 1
ATOM 2499 N N . ASN B 1 194 ? -18.178 -17.371 -21.131 1.00 94.67 194 ASN B N 1
ATOM 2500 C CA . ASN B 1 194 ? -18.537 -18.547 -20.285 1.00 99.04 194 ASN B CA 1
ATOM 2501 C C . ASN B 1 194 ? -17.701 -19.795 -20.600 1.00 92.89 194 ASN B C 1
ATOM 2502 O O . ASN B 1 194 ? -18.027 -20.573 -21.490 1.00 95.74 194 ASN B O 1
#

B-factor: mean 68.5, std 17.92, range [36.05, 220.73]

Foldseek 3Di:
DVPPQFWADDDVVFLWTHNDLAEIFTADDALVCQVVCVVSPAQEEEEQADDDCCVNNPPPNHHYHYNHDDLLPDDLVNLLVVLVVSVVSSVVGHYYYYYHQRQAPRLLSQLLCCCQVVNDDLVVSVCSRAPVPSDHCVVHVSSNVRSVPDDSVVSNVVNVVD/DVPPQFWADDDVVFLWTHNDLAEIFTADDALVCQVVCVVSPAQEEEEQADDDCCVSNPPPNHHYHYNHDDLLPDALVNLLVVLVVSVVSSVVGHYYYYYHQRAAPRLLSQLLCCCQVVNDDLVVSVCSRQPVPSDHCVVHVSSVVRSVPDDSVVSNVVNVD

InterPro domains:
  IPR000387 Tyrosine-specific protein phosphatases domain [PS50056] (110-163)
  IPR004861 Atypical dual-specificity phosphatase Siw14-like [PF03162] (51-164)
  IPR016130 Protein-tyrosine phosphatase, active site [PS00383] (130-140)
  IPR029021 Protein-tyrosine phosphatase-like [G3DSA:3.90.190.10] (34-195)
  IPR029021 Protein-tyrosine phosphatase-like [SSF52799] (44-164)

Solvent-accessible surface area: 14945 Å² total; per-residue (Å²): 59,222,42,127,66,42,0,78,60,47,35,100,100,10,21,0,20,81,23,31,106,46,1,7,3,0,12,49,0,62,72,165,5,37,63,26,3,131,167,26,112,6,83,1,0,0,2,0,11,172,72,93,1,60,90,29,5,40,123,16,70,12,27,31,18,60,35,66,17,93,9,98,164,13,80,58,70,47,0,23,45,5,0,98,22,0,38,45,2,30,184,90,14,20,0,0,0,0,2,99,124,0,10,28,51,0,0,0,0,1,2,0,20,5,0,14,47,86,41,43,114,54,124,38,0,24,73,3,2,31,108,2,55,7,29,88,87,102,77,0,165,60,0,6,52,30,0,149,64,9,84,29,102,28,5,81,114,35,32,82,122,80,58,216,33,125,67,42,0,78,59,40,38,98,99,11,19,0,19,80,22,30,108,47,0,7,3,0,11,48,5,60,61,151,4,27,79,35,3,90,167,15,115,5,85,2,0,0,1,0,12,170,70,92,1,61,92,30,5,38,130,6,59,5,23,28,13,60,37,68,16,113,9,89,180,13,80,58,70,48,0,22,43,5,0,98,19,0,40,44,0,30,186,92,15,19,0,0,0,0,2,96,124,0,10,27,52,0,0,0,0,1,2,0,18,5,0,13,45,84,48,44,112,56,111,32,0,15,75,3,2,22,106,2,56,7,30,86,89,106,75,0,154,60,0,3,61,31,0,139,63,9,84,29,101,28,4,81,126,32,37,84,141

Radius of gyration: 23.27 Å; Cα contacts (8 Å, |Δi|>4): 554; chains: 2; bounding box: 70×39×28 Å

GO terms:
  GO:0042597 periplasmic space (C, IDA)
  GO:0004725 protein tyrosine phosphatase activity (F, IDA)
  GO:0004725 protein tyrosine phosphatase activity (F, EXP)

Secondary structure (DSSP, 8-state):
--STTSPEEEEGGGTEEEEETTEEEES---GGGHHHHHHTT--EEEESSSS-THHHHTT---EEEE----GGG--HHHHHHHHHHHHHHHHHS-EEEE-SSSSSHHHHHHHHIIIIIT---THHHHHHHHHSSS--GGGGHHHHHHHHH--HHHHHHHHHT-/--STTSPEEEEGGGTEEEEETTEEEES---GGGHHHHHHTT--EEEESSSS-THHHHTT---EEEE----GGG--HHHHHHHHHHHHHHHHHS-EEEE-SSSSSHHHHHHHHIIIIIT---THHHHHHHHHSSS--GGGGHHHHHHHHH--HHHHHHHHH-